Protein AF-A0A540VMG7-F1 (afdb_monomer)

Radius of gyration: 19.16 Å; Cα contacts (8 Å, |Δi|>4): 145; chains: 1; bounding box: 41×32×65 Å

Structure (mmCIF, N/CA/C/O backbone):
data_AF-A0A540VMG7-F1
#
_entry.id   AF-A0A540VMG7-F1
#
loop_
_atom_site.group_PDB
_atom_site.id
_atom_site.type_symbol
_atom_site.label_atom_id
_atom_site.label_alt_id
_atom_site.label_comp_id
_atom_site.label_asym_id
_atom_site.label_entity_id
_atom_site.label_seq_id
_atom_site.pdbx_PDB_ins_code
_atom_site.Cartn_x
_atom_site.Cartn_y
_atom_site.Cartn_z
_atom_site.occupancy
_atom_site.B_iso_or_equiv
_atom_site.auth_seq_id
_atom_site.auth_comp_id
_atom_site.auth_asym_id
_atom_site.auth_atom_id
_atom_site.pdbx_PDB_model_num
ATOM 1 N N . MET A 1 1 ? 16.738 15.706 5.165 1.00 32.72 1 MET A N 1
ATOM 2 C CA . MET A 1 1 ? 15.400 15.831 5.777 1.00 32.72 1 MET A CA 1
ATOM 3 C C . MET A 1 1 ? 14.479 16.217 4.640 1.00 32.72 1 MET A C 1
ATOM 5 O O . MET A 1 1 ? 14.484 17.384 4.271 1.00 32.72 1 MET A O 1
ATOM 9 N N . ASN A 1 2 ? 13.838 15.232 4.006 1.00 39.81 2 ASN A N 1
ATOM 10 C CA . ASN A 1 2 ? 12.846 15.502 2.963 1.00 39.81 2 ASN A CA 1
ATOM 11 C C . ASN A 1 2 ? 11.627 16.136 3.637 1.00 39.81 2 ASN A C 1
ATOM 13 O O . ASN A 1 2 ? 11.231 15.715 4.723 1.00 39.81 2 ASN A O 1
ATOM 17 N N . ALA A 1 3 ? 11.147 17.230 3.055 1.00 43.41 3 ALA A N 1
ATOM 18 C CA . ALA A 1 3 ? 10.195 18.141 3.678 1.00 43.41 3 ALA A CA 1
ATOM 19 C C . ALA A 1 3 ? 8.733 17.677 3.565 1.00 43.41 3 ALA A C 1
ATOM 21 O O . ALA A 1 3 ? 7.878 18.291 4.194 1.00 43.41 3 ALA A O 1
ATOM 22 N N . ASP A 1 4 ? 8.463 16.589 2.839 1.00 56.38 4 ASP A N 1
ATOM 23 C CA . ASP A 1 4 ? 7.110 16.247 2.396 1.00 56.38 4 ASP A CA 1
ATOM 24 C C . ASP A 1 4 ? 6.669 14.823 2.791 1.00 56.38 4 ASP A C 1
ATOM 26 O O . ASP A 1 4 ? 5.865 14.223 2.091 1.00 56.38 4 ASP A O 1
ATOM 30 N N . SER A 1 5 ? 7.140 14.259 3.917 1.00 71.75 5 SER A N 1
ATOM 31 C CA . SER A 1 5 ? 6.539 13.002 4.402 1.00 71.75 5 SER A CA 1
ATOM 32 C C . SER A 1 5 ? 5.091 13.265 4.820 1.00 71.75 5 SER A C 1
ATOM 34 O O . SER A 1 5 ? 4.852 14.057 5.742 1.00 71.75 5 SER A O 1
ATOM 36 N N . TYR A 1 6 ? 4.129 12.610 4.176 1.00 81.56 6 TYR A N 1
ATOM 37 C CA . TYR A 1 6 ? 2.720 12.806 4.498 1.00 81.56 6 TYR A CA 1
ATOM 38 C C . TYR A 1 6 ? 2.405 12.167 5.849 1.00 81.56 6 TYR A C 1
ATOM 40 O O . TYR A 1 6 ? 2.448 10.944 5.999 1.00 81.56 6 TYR A O 1
ATOM 48 N N . SER A 1 7 ? 2.064 12.990 6.845 1.00 88.06 7 SER A N 1
ATOM 49 C CA . SER A 1 7 ? 1.716 12.464 8.163 1.00 88.06 7 SER A CA 1
ATOM 50 C C . SER A 1 7 ? 0.426 11.644 8.080 1.00 88.06 7 SER A C 1
ATOM 52 O O . SER A 1 7 ? -0.561 12.078 7.476 1.00 88.06 7 SER A O 1
ATOM 54 N N . MET A 1 8 ? 0.393 10.474 8.725 1.00 89.00 8 MET A N 1
ATOM 55 C CA . MET A 1 8 ? -0.822 9.655 8.810 1.00 89.00 8 MET A CA 1
ATOM 56 C C . MET A 1 8 ? -2.022 10.466 9.309 1.00 89.00 8 MET A C 1
ATOM 58 O O . MET A 1 8 ? -3.132 10.314 8.804 1.00 89.00 8 MET A O 1
ATOM 62 N N . SER A 1 9 ? -1.803 11.365 10.272 1.00 89.44 9 SER A N 1
ATOM 63 C CA . SER A 1 9 ? -2.852 12.230 10.815 1.00 89.44 9 SER A CA 1
ATOM 64 C C . SER A 1 9 ? -3.530 13.080 9.738 1.00 89.44 9 SER A C 1
ATOM 66 O O . SER A 1 9 ? -4.764 13.090 9.639 1.00 89.44 9 SER A O 1
ATOM 68 N N . ASP A 1 10 ? -2.735 13.737 8.890 1.00 91.56 10 ASP A N 1
ATOM 6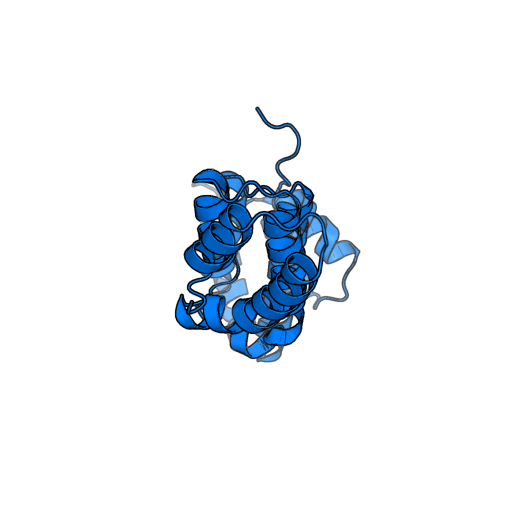9 C CA . ASP A 1 10 ? -3.242 14.603 7.826 1.00 91.56 10 ASP A CA 1
ATOM 70 C C . ASP A 1 10 ? -3.991 13.792 6.768 1.00 91.56 10 ASP A C 1
ATOM 72 O O . ASP A 1 10 ? -5.102 14.155 6.371 1.00 91.56 10 ASP A O 1
ATOM 76 N N . VAL A 1 11 ? -3.424 12.655 6.357 1.00 93.00 11 VAL A N 1
ATOM 77 C CA . VAL A 1 11 ? -4.016 11.807 5.317 1.00 93.00 11 VAL A CA 1
ATOM 78 C C . VAL A 1 11 ? -5.340 11.202 5.777 1.00 93.00 11 VAL A C 1
ATOM 80 O O . VAL A 1 11 ? -6.326 11.250 5.037 1.00 93.00 11 VAL A O 1
ATOM 83 N N . LEU A 1 12 ? -5.408 10.679 7.005 1.00 93.62 12 LEU A N 1
ATOM 84 C CA . LEU A 1 12 ? -6.641 10.116 7.561 1.00 93.62 12 LEU A CA 1
ATOM 85 C C . LEU A 1 12 ? -7.722 11.189 7.736 1.00 93.62 12 LEU A C 1
ATOM 87 O O . LEU A 1 12 ? -8.882 10.957 7.387 1.00 93.62 12 LEU A O 1
ATOM 91 N N . SER A 1 13 ? -7.346 12.375 8.220 1.00 92.62 13 SER A N 1
ATOM 92 C CA . SER A 1 13 ? -8.270 13.505 8.368 1.00 92.62 13 SER A CA 1
ATOM 93 C C . SER A 1 13 ? -8.825 13.951 7.015 1.00 92.62 13 SER A C 1
ATOM 95 O O . SER A 1 13 ? -10.033 14.154 6.866 1.00 92.62 13 SER A O 1
ATOM 97 N N . GLN A 1 14 ? -7.963 14.043 6.000 1.00 94.00 14 GLN A N 1
ATOM 98 C CA . GLN A 1 14 ? -8.372 14.375 4.640 1.00 94.00 14 GLN A CA 1
ATOM 99 C C . GLN A 1 14 ? -9.285 13.298 4.044 1.00 94.00 14 GLN A C 1
ATOM 101 O O . GLN A 1 14 ? -10.283 13.639 3.405 1.00 94.00 14 GLN A O 1
ATOM 106 N N . TYR A 1 15 ? -8.990 12.015 4.268 1.00 95.62 15 TYR A N 1
ATOM 107 C CA . TYR A 1 15 ? -9.819 10.912 3.786 1.00 95.62 15 TYR A CA 1
ATOM 108 C C . TYR A 1 15 ? -11.242 11.000 4.348 1.00 95.62 15 TYR A C 1
ATOM 110 O O . TYR A 1 15 ? -12.202 11.007 3.576 1.00 95.62 15 TYR A O 1
ATOM 118 N N . VAL A 1 16 ? -11.385 11.179 5.668 1.00 94.75 16 VAL A N 1
ATOM 119 C CA . VAL A 1 16 ? -12.692 11.352 6.331 1.00 94.75 16 VAL A CA 1
ATOM 120 C C . VAL A 1 16 ? -13.444 12.573 5.793 1.00 94.75 16 VAL A C 1
ATOM 122 O O . VAL A 1 16 ? -14.658 12.517 5.620 1.00 94.75 16 VAL A O 1
ATOM 125 N N . ALA A 1 17 ? -12.742 13.670 5.498 1.00 93.44 17 ALA A N 1
ATOM 126 C CA . ALA A 1 17 ? -13.362 14.889 4.981 1.00 93.44 17 ALA A CA 1
ATOM 127 C C . ALA A 1 17 ? -13.844 14.776 3.523 1.00 93.44 17 ALA A C 1
ATOM 129 O O . ALA A 1 17 ? -14.738 15.516 3.113 1.00 93.44 17 ALA A O 1
ATOM 130 N N . THR A 1 18 ? -13.241 13.891 2.725 1.00 94.31 18 THR A N 1
ATOM 131 C CA . THR A 1 18 ? -13.448 13.832 1.267 1.00 94.31 18 THR A CA 1
ATOM 132 C C . THR A 1 18 ? -14.221 12.604 0.794 1.00 94.31 18 THR A C 1
ATOM 134 O O . THR A 1 18 ? -14.746 12.620 -0.319 1.00 94.31 18 THR A O 1
ATOM 137 N N . HIS A 1 19 ? -14.331 11.561 1.619 1.00 93.56 19 HIS A N 1
ATOM 138 C CA . HIS A 1 19 ? -14.964 10.297 1.250 1.00 93.56 19 HIS A CA 1
ATOM 139 C C . HIS A 1 19 ? -16.189 10.005 2.114 1.00 93.56 19 HIS A C 1
ATOM 141 O O . HIS A 1 19 ? -16.229 10.282 3.312 1.00 93.56 19 HIS A O 1
ATOM 147 N N . GLN A 1 20 ? -17.201 9.386 1.506 1.00 89.69 20 GLN A N 1
ATOM 148 C CA . GLN A 1 20 ? -18.359 8.898 2.241 1.00 89.69 20 GLN A CA 1
ATOM 149 C C . GLN A 1 20 ? -17.993 7.592 2.957 1.00 89.69 20 GLN A C 1
ATOM 151 O O . GLN A 1 20 ? -18.004 6.518 2.359 1.00 89.69 20 GLN A O 1
ATOM 156 N N . VAL A 1 21 ? -17.673 7.689 4.244 1.00 90.31 21 VAL A N 1
ATOM 157 C CA . VAL A 1 21 ? -17.379 6.545 5.118 1.00 90.31 21 VAL A CA 1
ATOM 158 C C . VAL A 1 21 ? -18.495 6.339 6.138 1.00 90.31 21 VAL A C 1
ATOM 160 O O . VAL A 1 21 ? -19.272 7.252 6.427 1.00 90.31 21 VAL A O 1
ATOM 163 N N . SER A 1 22 ? -18.591 5.131 6.696 1.00 90.19 22 SER A N 1
ATOM 164 C CA . SER A 1 22 ? -19.479 4.898 7.840 1.00 90.19 22 SER A CA 1
ATOM 165 C C . SER A 1 22 ? -19.076 5.771 9.033 1.00 90.19 22 SER A C 1
ATOM 167 O O . SER A 1 22 ? -17.890 6.014 9.254 1.00 90.19 22 SER A O 1
ATOM 169 N N . GLU A 1 23 ? -20.059 6.211 9.822 1.00 89.81 23 GLU A N 1
ATOM 170 C CA . GLU A 1 23 ? -19.828 7.030 11.023 1.00 89.81 23 GLU A CA 1
ATOM 171 C C . GLU A 1 23 ? -18.833 6.360 11.983 1.00 89.81 23 GLU A C 1
ATOM 173 O O . GLU A 1 23 ? -17.926 7.001 12.507 1.00 89.81 23 GLU A O 1
ATOM 178 N N . GLU A 1 24 ? -18.943 5.041 12.144 1.00 89.56 24 GLU A N 1
ATOM 179 C CA . GLU A 1 24 ? -18.050 4.275 13.011 1.00 89.56 24 GLU A CA 1
ATOM 180 C C . GLU A 1 24 ? -16.603 4.262 12.498 1.00 89.56 24 GLU A C 1
ATOM 182 O O . GLU A 1 24 ? -15.670 4.467 13.278 1.00 89.56 24 GLU A O 1
ATOM 187 N N . LEU A 1 25 ? -16.399 4.083 11.186 1.00 89.31 25 LEU A N 1
ATOM 188 C CA . LEU A 1 25 ? -15.061 4.168 10.604 1.00 89.31 25 LEU A CA 1
ATOM 189 C C . LEU A 1 25 ? -14.506 5.589 10.720 1.00 89.31 25 LEU A C 1
ATOM 191 O O . LEU A 1 25 ? -13.361 5.741 11.130 1.00 89.31 25 LEU A O 1
ATOM 195 N N . ALA A 1 26 ? -15.306 6.624 10.442 1.00 92.06 26 ALA A N 1
ATOM 196 C CA . ALA A 1 26 ? -14.885 8.015 10.616 1.00 92.06 26 ALA A CA 1
ATOM 197 C C . ALA A 1 26 ? -14.385 8.279 12.043 1.00 92.06 26 ALA A C 1
ATOM 199 O O . ALA A 1 26 ? -13.297 8.821 12.223 1.00 92.06 26 ALA A O 1
ATOM 200 N N . ASN A 1 27 ? -15.128 7.824 13.056 1.00 91.06 27 ASN A N 1
ATOM 201 C CA . ASN A 1 27 ? -14.747 7.974 14.460 1.00 91.06 27 ASN A CA 1
ATOM 202 C C . ASN A 1 27 ? -13.432 7.251 14.788 1.00 91.06 27 ASN A C 1
ATOM 204 O O . ASN A 1 27 ? -12.592 7.791 15.506 1.00 91.06 27 ASN A O 1
ATOM 208 N N . ILE A 1 28 ? -13.227 6.041 14.252 1.00 90.38 28 ILE A N 1
ATOM 209 C CA . ILE A 1 28 ? -11.958 5.311 14.384 1.00 90.38 28 ILE A CA 1
ATOM 210 C C . ILE A 1 28 ? -10.812 6.099 13.742 1.00 90.38 28 ILE A C 1
ATOM 212 O O . ILE A 1 28 ? -9.783 6.279 14.385 1.00 90.38 28 ILE A O 1
ATOM 216 N N . LEU A 1 29 ? -10.982 6.586 12.512 1.00 91.12 29 LEU A N 1
ATOM 217 C CA . LEU A 1 29 ? -9.927 7.289 11.780 1.00 91.12 29 LEU A CA 1
ATOM 218 C C . LEU A 1 29 ? -9.566 8.635 12.420 1.00 91.12 29 LEU A C 1
ATOM 220 O O . LEU A 1 29 ? -8.387 8.953 12.509 1.00 91.12 29 LEU A O 1
ATOM 224 N N . VAL A 1 30 ? -10.544 9.391 12.927 1.00 89.81 30 VAL A N 1
ATOM 225 C CA . VAL A 1 30 ? -10.294 10.643 13.664 1.00 89.81 30 VAL A CA 1
ATOM 226 C C . VAL A 1 30 ? -9.522 10.376 14.959 1.00 89.81 30 VAL A C 1
ATOM 228 O O . VAL A 1 30 ? -8.595 11.114 15.297 1.00 89.81 30 VAL A O 1
ATOM 231 N N . GLU A 1 31 ? -9.863 9.306 15.682 1.00 87.62 31 GLU A N 1
ATOM 232 C CA . GLU A 1 31 ? -9.147 8.923 16.903 1.00 87.62 31 GLU A CA 1
ATOM 233 C C . GLU A 1 31 ? -7.707 8.482 16.602 1.00 87.62 31 GLU A C 1
ATOM 235 O O . GLU A 1 31 ? -6.796 8.854 17.341 1.00 87.62 31 GLU A O 1
ATOM 240 N N . LEU A 1 32 ? -7.485 7.757 15.500 1.00 87.44 32 LEU A N 1
ATOM 241 C CA . LEU A 1 32 ? -6.145 7.394 15.026 1.00 87.44 32 LEU A CA 1
ATOM 242 C C . LEU A 1 32 ? -5.345 8.622 14.586 1.00 87.44 32 LEU A C 1
ATOM 244 O O . LEU A 1 32 ? -4.187 8.756 14.964 1.00 87.44 32 LEU A O 1
ATOM 248 N N . ALA A 1 33 ? -5.962 9.550 13.854 1.00 87.12 33 ALA A N 1
ATOM 249 C CA . ALA A 1 33 ? -5.308 10.783 13.429 1.00 87.12 33 ALA A CA 1
ATOM 250 C C . ALA A 1 33 ? -4.891 11.656 14.622 1.00 87.12 33 ALA A C 1
ATOM 252 O O . ALA A 1 33 ? -3.841 12.290 14.591 1.00 87.12 33 ALA A O 1
ATOM 253 N N . THR A 1 34 ? -5.689 11.671 15.691 1.00 84.44 34 THR A N 1
ATOM 254 C CA . THR A 1 34 ? -5.412 12.499 16.873 1.00 84.44 34 THR A CA 1
ATOM 255 C C . THR A 1 34 ? -4.330 11.894 17.770 1.00 84.44 34 THR A C 1
ATOM 257 O O . THR A 1 34 ? -3.548 12.638 18.354 1.00 84.44 34 THR A O 1
ATOM 260 N N . ASN A 1 35 ? -4.288 10.562 17.901 1.00 79.38 35 ASN A N 1
ATOM 261 C CA . ASN A 1 35 ? -3.453 9.884 18.903 1.00 79.38 35 ASN A CA 1
ATOM 262 C C . ASN A 1 35 ? -2.289 9.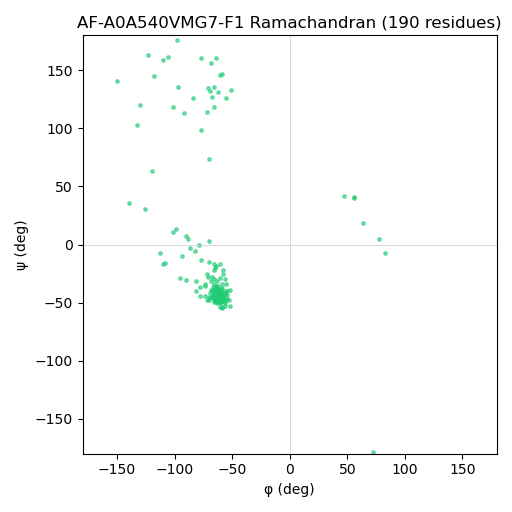056 18.316 1.00 79.38 35 ASN A C 1
ATOM 264 O O . ASN A 1 35 ? -1.465 8.556 19.079 1.00 79.38 35 ASN A O 1
ATOM 268 N N . GLY A 1 36 ? -2.214 8.896 16.989 1.00 72.88 36 GLY A N 1
ATOM 269 C CA . GLY A 1 36 ? -1.195 8.099 16.299 1.00 72.88 36 GLY A CA 1
ATOM 270 C C . GLY A 1 36 ? -1.349 6.578 16.458 1.00 72.88 36 GLY A C 1
ATOM 271 O O . GLY A 1 36 ? -2.277 6.075 17.102 1.00 72.88 36 GLY A O 1
ATOM 272 N N . ILE A 1 37 ? -0.411 5.833 15.861 1.00 71.12 37 ILE A N 1
ATOM 273 C CA . ILE A 1 37 ? -0.238 4.386 16.047 1.00 71.12 37 ILE A CA 1
ATOM 274 C C . ILE A 1 37 ? 1.243 4.125 16.356 1.00 71.12 37 ILE A C 1
ATOM 276 O O . ILE A 1 37 ? 2.078 4.461 15.529 1.00 71.12 37 ILE A O 1
ATOM 280 N N . PRO A 1 38 ? 1.604 3.536 17.510 1.00 59.25 38 PRO A N 1
ATOM 281 C CA . PRO A 1 38 ? 0.877 3.491 18.781 1.00 59.25 38 PRO A CA 1
ATOM 282 C C . PRO A 1 38 ? 0.991 4.829 19.553 1.00 59.25 38 PRO A C 1
ATOM 284 O O . PRO A 1 38 ? 1.942 5.574 19.339 1.00 59.25 38 PRO A O 1
ATOM 287 N N . PRO A 1 39 ? 0.097 5.126 20.516 1.00 56.59 39 PRO A N 1
ATOM 288 C CA . PRO A 1 39 ? 0.277 6.286 21.389 1.00 56.59 39 PRO A CA 1
ATOM 289 C C . PRO A 1 39 ? 1.556 6.142 22.228 1.00 56.59 39 PRO A C 1
ATOM 291 O O . PRO A 1 39 ? 1.772 5.109 22.870 1.00 56.59 39 PRO A O 1
ATOM 294 N N . GLU A 1 40 ? 2.390 7.184 22.250 1.00 56.72 40 GLU A N 1
ATOM 295 C CA . GLU A 1 40 ? 3.691 7.192 22.941 1.00 56.72 40 GLU A CA 1
ATOM 296 C C . GLU A 1 40 ? 3.568 7.050 24.473 1.00 56.72 40 GLU A C 1
ATOM 298 O O . GLU A 1 40 ? 4.532 6.687 25.152 1.00 56.72 40 GLU A O 1
ATOM 303 N N . ASN A 1 41 ? 2.384 7.307 25.043 1.00 64.38 41 ASN A N 1
ATOM 304 C CA . ASN A 1 41 ? 2.171 7.376 26.486 1.00 64.38 41 ASN A CA 1
ATOM 305 C C . ASN A 1 41 ? 1.519 6.098 27.069 1.00 64.38 41 ASN A C 1
ATOM 307 O O . ASN A 1 41 ? 0.349 5.810 26.804 1.00 64.38 41 ASN A O 1
ATOM 311 N N . PRO A 1 42 ? 2.194 5.368 27.980 1.00 60.50 42 PRO A N 1
ATOM 312 C CA . PRO A 1 42 ? 1.623 4.220 28.693 1.00 60.50 42 PRO A CA 1
ATOM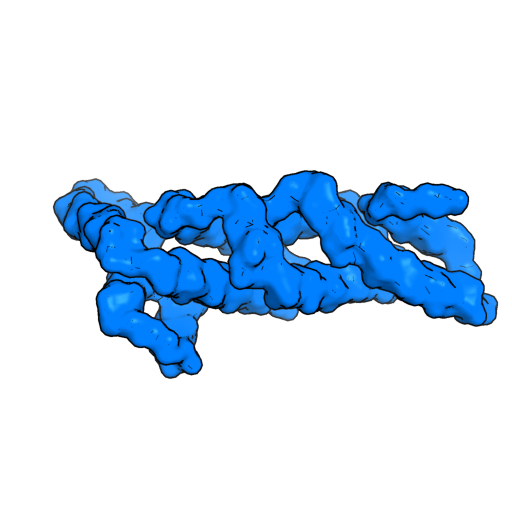 313 C C . PRO A 1 42 ? 0.351 4.523 29.503 1.00 60.50 42 PRO A C 1
ATOM 315 O O . PRO A 1 42 ? -0.418 3.610 29.797 1.00 60.50 42 PRO A O 1
ATOM 318 N N . GLN A 1 43 ? 0.100 5.780 29.877 1.00 61.94 43 GLN A N 1
ATOM 319 C CA . GLN A 1 43 ? -1.129 6.188 30.573 1.00 61.94 43 GLN A CA 1
ATOM 320 C C . GLN A 1 43 ? -2.367 6.137 29.657 1.00 61.94 43 GLN A C 1
ATOM 322 O O . GLN A 1 43 ? -3.494 6.077 30.148 1.00 61.94 43 GLN A O 1
ATOM 327 N N . GLU A 1 44 ? -2.174 6.049 28.339 1.00 70.94 44 GLU A N 1
ATOM 328 C CA . GLU A 1 44 ? -3.239 5.920 27.339 1.00 70.94 44 GLU A CA 1
ATOM 329 C C . GLU A 1 44 ? -3.594 4.458 27.025 1.00 70.94 44 GLU A C 1
ATOM 331 O O . GLU A 1 44 ? -4.431 4.181 26.164 1.00 70.94 44 GLU A O 1
ATOM 336 N N . LEU A 1 45 ? -3.034 3.489 27.764 1.00 67.06 45 LEU A N 1
ATOM 337 C CA . LEU A 1 45 ? -3.285 2.056 27.565 1.00 67.06 45 LEU A CA 1
ATOM 338 C C . LEU A 1 45 ? -4.782 1.696 27.620 1.00 67.06 45 LEU A C 1
ATOM 340 O O . LEU A 1 45 ? -5.238 0.806 26.905 1.00 67.06 45 LEU A O 1
ATOM 344 N N . ILE A 1 46 ? -5.562 2.391 28.455 1.00 72.06 46 ILE A N 1
ATOM 345 C CA . ILE A 1 46 ? -7.016 2.188 28.547 1.00 72.06 46 ILE A CA 1
ATOM 346 C C . ILE A 1 46 ? -7.708 2.662 27.266 1.00 72.06 46 ILE A C 1
ATOM 348 O O . ILE A 1 46 ? -8.564 1.946 26.743 1.00 72.06 46 ILE A O 1
ATOM 352 N N . SER A 1 47 ? -7.338 3.836 26.752 1.00 73.75 47 SER A N 1
ATOM 353 C CA . SER A 1 47 ? -7.839 4.357 25.474 1.00 73.75 47 SER A CA 1
ATOM 354 C C . SER A 1 47 ? -7.462 3.415 24.330 1.00 73.75 47 SER A C 1
ATOM 356 O O . SER A 1 47 ? -8.330 3.014 23.560 1.00 73.75 47 SER A O 1
ATOM 358 N N . ARG A 1 48 ? -6.222 2.906 24.321 1.00 74.19 48 ARG A N 1
ATOM 359 C CA . ARG A 1 48 ? -5.752 1.873 23.385 1.00 74.19 48 ARG A CA 1
ATOM 360 C C . ARG A 1 48 ? -6.611 0.610 23.424 1.00 74.19 48 ARG A C 1
ATOM 362 O O . ARG A 1 48 ? -7.037 0.128 22.380 1.00 74.19 48 ARG A O 1
ATOM 369 N N . ILE A 1 49 ? -6.869 0.048 24.607 1.00 78.25 49 ILE A N 1
ATOM 370 C CA . ILE A 1 49 ? -7.685 -1.171 24.735 1.00 78.25 49 ILE A CA 1
ATOM 371 C C . ILE A 1 49 ? -9.109 -0.914 24.235 1.00 78.25 49 ILE A C 1
ATOM 373 O O . ILE A 1 49 ? -9.680 -1.769 23.559 1.00 78.25 49 ILE A O 1
ATOM 377 N N . LYS A 1 50 ? -9.681 0.259 24.530 1.00 82.69 50 LYS A N 1
ATOM 378 C CA . LYS A 1 50 ? -11.008 0.646 24.035 1.00 82.69 50 LYS A CA 1
ATOM 379 C C . LYS A 1 50 ? -11.033 0.744 22.511 1.00 82.69 50 LYS A C 1
ATOM 381 O O . LYS A 1 50 ? -11.899 0.118 21.905 1.00 82.69 50 LYS A O 1
ATOM 386 N N . LEU A 1 51 ? -10.072 1.441 21.905 1.00 82.94 51 LEU A N 1
ATOM 387 C CA . LEU A 1 51 ? -9.963 1.588 20.454 1.00 82.94 51 LEU A CA 1
ATOM 388 C C . LEU A 1 51 ? -9.777 0.234 19.762 1.00 82.94 51 LEU A C 1
ATOM 390 O O . LEU A 1 51 ? -10.526 -0.100 18.848 1.00 82.94 51 LEU A O 1
ATOM 394 N N . LEU A 1 52 ? -8.850 -0.597 20.245 1.00 82.38 52 LEU A N 1
ATOM 395 C CA . LEU A 1 52 ? -8.610 -1.933 19.690 1.00 82.38 52 LEU A CA 1
ATOM 396 C C . LEU A 1 52 ? -9.835 -2.843 19.816 1.00 82.38 52 LEU A C 1
ATOM 398 O O . LEU A 1 52 ? -10.145 -3.588 18.886 1.00 82.38 52 LEU A O 1
ATOM 402 N N . ASN A 1 53 ? -10.555 -2.778 20.939 1.00 84.38 53 ASN A N 1
ATOM 403 C CA . ASN A 1 53 ? -11.805 -3.516 21.104 1.00 84.38 53 ASN A CA 1
ATOM 404 C C . ASN A 1 53 ? -12.884 -3.011 20.146 1.00 84.38 53 ASN A C 1
ATOM 406 O O . ASN A 1 53 ? -13.597 -3.828 19.570 1.00 84.38 53 ASN A O 1
ATOM 410 N N . ARG A 1 54 ? -12.983 -1.695 19.935 1.00 85.12 54 ARG A N 1
ATOM 411 C CA . ARG A 1 54 ? -13.941 -1.100 18.999 1.00 85.12 54 ARG A CA 1
ATOM 412 C C . ARG A 1 54 ? -13.642 -1.511 17.559 1.00 85.12 54 ARG A C 1
ATOM 414 O O . ARG A 1 54 ? -14.528 -2.029 16.893 1.00 85.12 54 ARG A O 1
ATOM 421 N N . ILE A 1 55 ? -12.382 -1.422 17.128 1.00 84.88 55 ILE A N 1
ATOM 422 C CA . ILE A 1 55 ? -11.926 -1.901 15.811 1.00 84.88 55 ILE A CA 1
ATOM 423 C C . ILE A 1 55 ? -12.202 -3.398 15.655 1.00 84.88 55 ILE A C 1
ATOM 425 O O . ILE A 1 55 ? -12.676 -3.841 14.610 1.00 84.88 55 ILE A O 1
ATOM 429 N N . LYS A 1 56 ? -11.931 -4.200 16.692 1.00 85.81 56 LYS A N 1
ATOM 430 C CA . LYS A 1 56 ? -12.220 -5.637 16.672 1.00 85.81 56 LYS A CA 1
ATOM 431 C C . LYS A 1 56 ? -13.715 -5.906 16.487 1.00 85.81 56 LYS A C 1
ATOM 433 O O . LYS A 1 56 ? -14.057 -6.704 15.622 1.00 85.81 56 LYS A O 1
ATOM 438 N N . LEU A 1 57 ? -14.572 -5.253 17.272 1.00 83.88 57 LEU A N 1
ATOM 439 C CA . LEU A 1 57 ? -16.025 -5.411 17.193 1.00 83.88 57 LEU A CA 1
ATOM 440 C C . LEU A 1 57 ? -16.559 -4.950 15.837 1.00 83.88 57 LEU A C 1
ATOM 442 O O . LEU A 1 57 ? -17.309 -5.681 15.204 1.00 83.88 57 LEU A O 1
ATOM 446 N N . TRP A 1 58 ? -16.117 -3.787 15.356 1.00 84.06 58 TRP A N 1
ATOM 447 C CA . TRP A 1 58 ? -16.483 -3.262 14.042 1.00 84.06 58 TRP A CA 1
ATOM 448 C C . TRP A 1 58 ? -16.127 -4.246 12.925 1.00 84.06 58 TRP A C 1
ATOM 450 O O . TRP A 1 58 ? -16.931 -4.530 12.047 1.00 84.06 58 TRP A O 1
ATOM 460 N N . ARG A 1 59 ? -14.954 -4.876 12.989 1.00 80.56 59 ARG A N 1
ATOM 461 C CA . ARG A 1 59 ? -14.557 -5.896 12.009 1.00 80.56 59 ARG A CA 1
ATOM 462 C C . ARG A 1 59 ? -15.428 -7.158 12.020 1.00 80.56 59 ARG A C 1
ATOM 464 O O . ARG A 1 59 ? -15.393 -7.904 11.048 1.00 80.56 59 ARG A O 1
ATOM 471 N N . GLU A 1 60 ? -16.151 -7.438 13.101 1.00 80.75 60 GLU A N 1
ATOM 472 C CA . GLU A 1 60 ? -16.989 -8.636 13.247 1.00 80.75 60 GLU A CA 1
ATOM 473 C C . GLU A 1 60 ? -18.454 -8.395 12.832 1.00 80.75 60 GLU A C 1
ATOM 475 O O . GLU A 1 60 ? -19.207 -9.359 12.706 1.00 80.75 60 GLU A O 1
ATOM 480 N N . THR A 1 61 ? -18.868 -7.142 12.593 1.00 78.50 61 THR A N 1
ATOM 481 C CA . THR A 1 61 ? -20.282 -6.786 12.373 1.00 78.50 61 THR A CA 1
ATOM 482 C C . THR A 1 61 ? -20.725 -6.709 10.911 1.00 78.50 61 THR A C 1
ATOM 484 O O . THR A 1 61 ? -21.895 -6.978 10.648 1.00 78.50 61 THR A O 1
ATOM 487 N N . ASP A 1 62 ? -19.846 -6.380 9.957 1.00 75.00 62 ASP A N 1
ATOM 488 C CA . ASP A 1 62 ? -20.208 -6.275 8.531 1.00 75.00 62 ASP A CA 1
ATOM 489 C C . ASP A 1 62 ? -19.020 -6.620 7.614 1.00 75.00 62 ASP A C 1
ATOM 491 O O . ASP A 1 62 ? -17.877 -6.233 7.857 1.00 75.00 62 ASP A O 1
ATOM 495 N N . TYR A 1 63 ? -19.298 -7.324 6.518 1.00 68.12 63 TYR A N 1
ATOM 496 C CA . TYR A 1 63 ? -18.328 -7.639 5.470 1.00 68.12 63 TYR A CA 1
ATOM 497 C C . TYR A 1 63 ? -17.933 -6.400 4.642 1.00 68.12 63 TYR A C 1
ATOM 499 O O . TYR A 1 63 ? -16.806 -6.311 4.153 1.00 68.12 63 TYR A O 1
ATOM 507 N N . ASN A 1 64 ? -18.816 -5.400 4.528 1.00 78.31 64 ASN A N 1
ATOM 508 C CA . ASN A 1 64 ? -18.541 -4.144 3.817 1.00 78.31 64 ASN A CA 1
ATOM 509 C C . ASN A 1 64 ? -17.447 -3.294 4.478 1.00 78.31 64 ASN A C 1
ATOM 511 O O . ASN A 1 64 ? -16.870 -2.415 3.837 1.00 78.31 64 ASN A O 1
ATOM 515 N N . HIS A 1 65 ? -17.123 -3.562 5.740 1.00 85.56 65 HIS A N 1
ATOM 516 C CA . HIS A 1 65 ? -16.071 -2.864 6.469 1.00 85.56 65 HIS A CA 1
ATOM 517 C C . HIS A 1 65 ? -14.686 -3.093 5.865 1.00 85.56 65 HIS A C 1
ATOM 519 O O . HIS A 1 65 ? -13.904 -2.151 5.756 1.00 85.56 65 HIS A O 1
ATOM 525 N N . GLN A 1 66 ? -14.403 -4.306 5.379 1.00 87.19 66 GLN A N 1
ATOM 526 C CA . GLN A 1 66 ? -13.129 -4.585 4.714 1.00 87.19 66 GLN A CA 1
ATOM 527 C C . GLN A 1 66 ? -12.964 -3.735 3.447 1.00 87.19 66 GLN A C 1
ATOM 529 O O . GLN A 1 66 ? -11.882 -3.224 3.192 1.00 87.19 66 GLN A O 1
ATOM 534 N N . SER A 1 67 ? -14.053 -3.525 2.704 1.00 90.12 67 SER A N 1
ATOM 535 C CA . SER A 1 67 ? -14.090 -2.666 1.517 1.00 90.12 67 SER A CA 1
ATOM 536 C C . SER A 1 67 ? -13.621 -1.239 1.848 1.00 90.12 67 SER A C 1
ATOM 538 O O . SER A 1 67 ? -12.659 -0.755 1.262 1.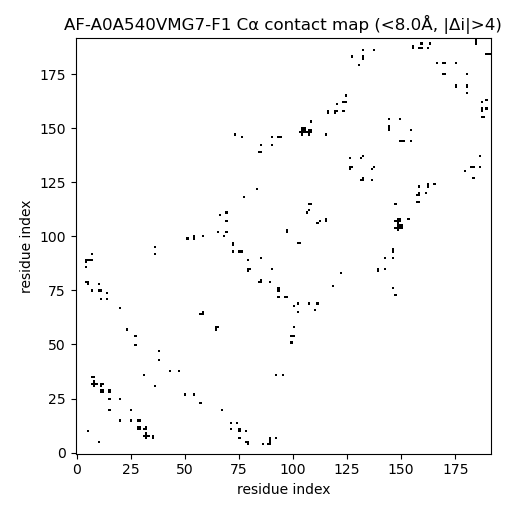00 90.12 67 SER A O 1
ATOM 540 N N . GLN A 1 68 ? -14.225 -0.613 2.866 1.00 91.88 68 GLN A N 1
ATOM 541 C CA . GLN A 1 68 ? -13.901 0.765 3.264 1.00 91.88 68 GLN A CA 1
ATOM 542 C C . GLN A 1 68 ? -12.470 0.913 3.807 1.00 91.88 68 GLN A C 1
ATOM 544 O O . GLN A 1 68 ? -11.841 1.948 3.598 1.00 91.88 68 GLN A O 1
ATOM 549 N N . VAL A 1 69 ? -11.947 -0.112 4.495 1.00 93.12 69 VAL A N 1
ATOM 550 C CA . VAL A 1 69 ? -10.544 -0.130 4.943 1.00 93.12 69 VAL A CA 1
ATOM 551 C C . VAL A 1 69 ? -9.600 -0.153 3.750 1.00 93.12 69 VAL A C 1
ATOM 553 O O . VAL A 1 69 ? -8.643 0.613 3.732 1.00 93.12 69 VAL A O 1
ATOM 556 N N . LEU A 1 70 ? -9.841 -1.024 2.767 1.00 94.94 70 LEU A N 1
ATOM 557 C CA . LEU A 1 70 ? -8.966 -1.113 1.598 1.00 94.94 70 LEU A CA 1
ATOM 558 C C . LEU A 1 70 ? -8.980 0.189 0.795 1.00 94.94 70 LEU A C 1
ATOM 560 O O . LEU A 1 70 ? -7.923 0.615 0.343 1.00 94.94 70 LEU A O 1
ATOM 564 N N . ASP A 1 71 ? -10.135 0.846 0.673 1.00 95.69 71 ASP A N 1
ATOM 565 C CA . ASP A 1 71 ? -10.233 2.163 0.028 1.00 95.69 71 ASP A CA 1
ATOM 566 C C . ASP A 1 71 ? -9.409 3.220 0.767 1.00 95.69 71 ASP A C 1
ATOM 568 O O . ASP A 1 71 ? -8.650 3.960 0.143 1.00 95.69 71 ASP A O 1
ATOM 572 N N . MET A 1 72 ? -9.494 3.239 2.100 1.00 95.94 72 MET A N 1
ATOM 573 C CA . MET A 1 72 ? -8.722 4.151 2.945 1.00 95.94 72 MET A CA 1
ATOM 574 C C . MET A 1 72 ? -7.218 3.915 2.807 1.00 95.94 72 MET A C 1
ATOM 576 O O . MET A 1 72 ? -6.458 4.858 2.588 1.00 95.94 72 MET A O 1
ATOM 580 N N . VAL A 1 73 ? -6.775 2.660 2.889 1.00 96.25 73 VAL A N 1
ATOM 581 C CA . VAL A 1 73 ? -5.346 2.348 2.789 1.00 96.25 73 VAL A CA 1
ATOM 582 C C . VAL A 1 73 ? -4.830 2.620 1.375 1.00 96.25 73 VAL A C 1
ATOM 584 O O . VAL A 1 73 ? -3.751 3.183 1.233 1.00 96.25 73 VAL A O 1
ATOM 587 N N . LEU A 1 74 ? -5.597 2.314 0.320 1.00 96.75 74 LEU A N 1
ATOM 588 C CA . LEU A 1 74 ? -5.219 2.683 -1.051 1.00 96.75 74 LEU A CA 1
ATOM 589 C C . LEU A 1 74 ? -5.130 4.192 -1.237 1.00 96.75 74 LEU A C 1
ATOM 591 O O . LEU A 1 74 ? -4.235 4.656 -1.941 1.00 96.75 74 LEU A O 1
ATOM 595 N N . TYR A 1 75 ? -6.038 4.956 -0.630 1.00 96.75 75 TYR A N 1
ATOM 596 C CA . TYR A 1 75 ? -5.958 6.411 -0.638 1.00 96.75 75 TYR A CA 1
ATOM 597 C C . TYR A 1 75 ? -4.660 6.895 0.019 1.00 96.75 75 TYR A C 1
ATOM 599 O O . TYR A 1 75 ? -3.987 7.770 -0.531 1.00 96.75 75 TYR A O 1
ATOM 607 N N . TYR A 1 76 ? -4.267 6.294 1.144 1.00 96.06 76 TYR A N 1
ATOM 608 C CA . TYR A 1 76 ? -3.013 6.641 1.803 1.00 96.06 76 TYR A CA 1
ATOM 609 C C . TYR A 1 76 ? -1.799 6.263 0.947 1.00 96.06 76 TYR A C 1
ATOM 611 O O . TYR A 1 76 ? -0.989 7.134 0.647 1.00 96.06 76 TYR A O 1
ATOM 619 N N . ILE A 1 77 ? -1.732 5.036 0.422 1.00 95.62 77 ILE A N 1
ATOM 620 C CA . ILE A 1 77 ? -0.657 4.616 -0.495 1.00 95.62 77 ILE A CA 1
ATOM 621 C C . ILE A 1 77 ? -0.532 5.601 -1.663 1.00 95.62 77 ILE A C 1
ATOM 623 O O . ILE A 1 77 ? 0.561 6.078 -1.945 1.00 95.62 77 ILE A O 1
ATOM 627 N N . ARG A 1 78 ? -1.654 5.963 -2.303 1.00 95.31 78 ARG A N 1
ATOM 628 C CA . ARG A 1 78 ? -1.688 6.945 -3.401 1.00 95.31 78 ARG A CA 1
ATOM 629 C C . ARG A 1 78 ? -1.191 8.322 -3.002 1.00 95.31 78 ARG A C 1
ATOM 631 O O . ARG A 1 78 ? -0.748 9.049 -3.879 1.00 95.31 78 ARG A O 1
ATOM 638 N N . THR A 1 79 ? -1.347 8.696 -1.738 1.00 94.62 79 THR A N 1
ATOM 639 C CA . THR A 1 79 ? -0.911 9.992 -1.223 1.00 94.62 79 THR A CA 1
ATOM 640 C C . THR A 1 79 ? 0.592 9.993 -0.982 1.00 94.62 79 THR A C 1
ATOM 642 O O . THR A 1 79 ? 1.243 10.927 -1.436 1.00 94.62 79 THR A O 1
ATOM 645 N N . CYS A 1 80 ? 1.135 8.932 -0.377 1.00 91.94 80 CYS A N 1
ATOM 646 C CA . CYS A 1 80 ? 2.576 8.786 -0.166 1.00 91.94 80 CYS A CA 1
ATOM 647 C C . CYS A 1 80 ? 3.333 8.767 -1.491 1.00 91.94 80 CYS A C 1
ATOM 649 O O . CYS A 1 80 ? 4.193 9.598 -1.701 1.00 91.94 80 CYS A O 1
ATOM 651 N N . ILE A 1 81 ? 2.925 7.937 -2.455 1.00 92.25 81 ILE A N 1
ATOM 652 C CA . ILE A 1 81 ? 3.667 7.799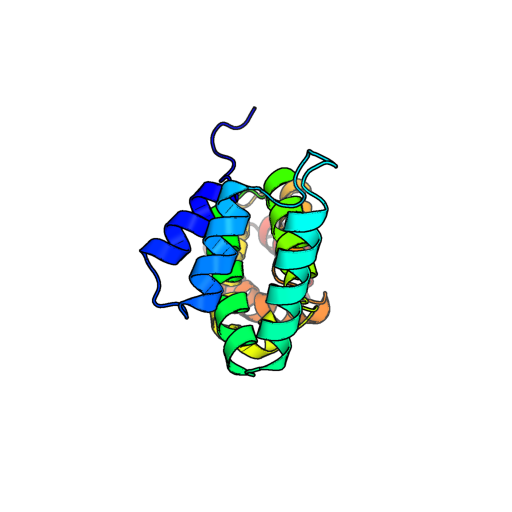 -3.723 1.00 92.25 81 ILE A CA 1
ATOM 653 C C . ILE A 1 81 ? 3.588 9.024 -4.655 1.00 92.25 81 ILE A C 1
ATOM 655 O O . ILE A 1 81 ? 4.091 8.955 -5.774 1.00 92.25 81 ILE A O 1
ATOM 659 N N . ARG A 1 82 ? 2.928 10.130 -4.273 1.00 90.62 82 ARG A N 1
ATOM 660 C CA . ARG A 1 82 ? 2.800 11.319 -5.145 1.00 90.62 82 ARG A CA 1
ATOM 661 C C . ARG A 1 82 ? 4.132 12.000 -5.410 1.00 90.62 82 ARG A C 1
ATOM 663 O O . ARG A 1 82 ? 4.262 12.653 -6.441 1.00 90.62 82 ARG A O 1
ATOM 670 N N . ASP A 1 83 ? 5.060 11.905 -4.469 1.00 87.94 83 ASP A N 1
ATOM 671 C CA . ASP A 1 83 ? 6.437 12.372 -4.621 1.00 87.94 83 ASP A CA 1
ATOM 672 C C . ASP A 1 83 ? 7.353 11.293 -5.217 1.00 87.94 83 ASP A C 1
ATOM 674 O O . ASP A 1 83 ? 8.547 11.527 -5.378 1.00 87.94 83 ASP A O 1
ATOM 678 N N . HIS A 1 84 ? 6.774 10.145 -5.592 1.00 87.94 84 HIS A N 1
ATOM 679 C CA . HIS A 1 84 ? 7.456 8.991 -6.157 1.00 87.94 84 HIS A CA 1
ATOM 680 C C . HIS A 1 84 ? 8.465 8.314 -5.224 1.00 87.94 84 HIS A C 1
ATOM 682 O O . HIS A 1 84 ? 9.277 7.502 -5.673 1.00 87.94 84 HIS A O 1
ATOM 688 N N . GLU A 1 85 ? 8.360 8.576 -3.924 1.00 87.38 85 GLU A N 1
ATOM 689 C CA . GLU A 1 85 ? 9.141 7.941 -2.876 1.00 87.38 85 GLU A CA 1
ATOM 690 C C . GLU A 1 85 ? 8.204 7.279 -1.848 1.00 87.38 85 GLU A C 1
ATOM 692 O O . GLU A 1 85 ? 6.990 7.477 -1.823 1.00 87.38 85 GLU A O 1
ATOM 697 N N . LEU A 1 86 ? 8.761 6.379 -1.040 1.00 90.69 86 LEU A N 1
ATOM 698 C CA . LEU A 1 86 ? 8.093 5.834 0.142 1.00 90.69 86 LEU A CA 1
ATOM 699 C C . LEU A 1 86 ? 9.091 5.910 1.287 1.00 90.69 86 LEU A C 1
ATOM 701 O O . LEU A 1 86 ? 10.031 5.112 1.364 1.00 90.69 86 LEU A O 1
ATOM 705 N N . SER A 1 87 ? 8.915 6.892 2.165 1.00 90.94 87 SER A N 1
ATOM 706 C CA . SER A 1 87 ? 9.786 7.045 3.325 1.00 90.94 87 SER A CA 1
ATOM 707 C C . SER A 1 87 ? 9.572 5.905 4.326 1.00 90.94 87 SER A C 1
ATOM 709 O O . SER A 1 87 ? 8.507 5.292 4.393 1.00 90.94 87 SER A O 1
ATOM 711 N N . GLN A 1 88 ? 10.576 5.631 5.164 1.00 89.56 88 GLN A N 1
ATOM 712 C CA . GLN A 1 88 ? 10.450 4.595 6.196 1.00 89.56 88 GLN A CA 1
ATOM 713 C C . GLN A 1 88 ? 9.284 4.872 7.163 1.00 89.56 88 GLN A C 1
ATOM 715 O O . GLN A 1 88 ? 8.625 3.934 7.594 1.00 89.56 88 GLN A O 1
ATOM 720 N N . VAL A 1 89 ? 9.000 6.146 7.460 1.00 90.25 89 VAL A N 1
ATOM 721 C CA . VAL A 1 89 ? 7.887 6.543 8.339 1.00 90.25 89 VAL A CA 1
ATOM 722 C C . VAL A 1 89 ? 6.543 6.176 7.711 1.00 90.25 89 VAL A C 1
ATOM 724 O O . VAL A 1 89 ? 5.738 5.511 8.349 1.00 90.25 89 VAL A O 1
ATOM 727 N N . GLU A 1 90 ? 6.326 6.515 6.439 1.00 92.50 90 GLU A N 1
ATOM 728 C CA . GLU A 1 90 ? 5.091 6.162 5.723 1.00 92.50 90 GLU A CA 1
ATOM 729 C C . GLU A 1 90 ? 4.930 4.648 5.581 1.00 92.50 90 GLU A C 1
ATOM 731 O O . GLU A 1 90 ? 3.831 4.109 5.707 1.00 92.50 90 GLU A O 1
ATOM 736 N N . MET A 1 91 ? 6.038 3.942 5.352 1.00 92.94 91 MET A N 1
ATOM 737 C CA . MET A 1 91 ? 6.059 2.484 5.306 1.00 92.94 91 MET A CA 1
ATOM 738 C C . MET A 1 91 ? 5.649 1.852 6.635 1.00 92.94 91 MET A C 1
ATOM 740 O O . MET A 1 91 ? 4.985 0.809 6.627 1.00 92.94 91 MET A O 1
ATOM 744 N N . ASP A 1 92 ? 6.071 2.429 7.756 1.00 91.06 92 ASP A N 1
ATOM 745 C CA . ASP A 1 92 ? 5.730 1.951 9.092 1.00 91.06 92 ASP A CA 1
ATOM 746 C C . ASP A 1 92 ? 4.265 2.279 9.422 1.00 91.06 92 ASP A C 1
ATOM 748 O O . ASP A 1 92 ? 3.526 1.373 9.809 1.00 91.06 92 ASP A O 1
ATOM 752 N N . ASP A 1 93 ? 3.800 3.497 9.123 1.00 91.56 93 ASP A N 1
ATOM 753 C CA . ASP A 1 93 ? 2.397 3.911 9.276 1.00 91.56 93 ASP A CA 1
ATOM 754 C C . ASP A 1 93 ? 1.443 3.013 8.464 1.00 91.56 93 ASP A C 1
ATOM 756 O O . ASP A 1 93 ? 0.428 2.518 8.970 1.00 91.56 93 ASP A O 1
ATOM 760 N N . LEU A 1 94 ? 1.780 2.732 7.199 1.00 93.81 94 LEU A N 1
ATOM 761 C CA . LEU A 1 94 ? 1.007 1.830 6.345 1.00 93.81 94 LEU A CA 1
ATOM 762 C C . LEU A 1 94 ? 0.997 0.401 6.900 1.00 93.81 94 LEU A C 1
ATOM 764 O O . LEU A 1 94 ? -0.059 -0.232 6.936 1.00 93.81 94 LEU A O 1
ATOM 768 N N . GLN A 1 95 ? 2.139 -0.120 7.358 1.00 92.06 95 GLN A N 1
ATOM 769 C CA . GLN A 1 95 ? 2.207 -1.454 7.968 1.00 92.06 95 GLN A CA 1
ATOM 770 C C . GLN A 1 95 ? 1.355 -1.550 9.234 1.00 92.06 95 GLN A C 1
ATOM 772 O O . GLN A 1 95 ? 0.640 -2.541 9.421 1.00 92.06 95 GLN A O 1
ATOM 777 N N . ASP A 1 96 ? 1.383 -0.517 10.066 1.00 90.25 96 ASP A N 1
ATOM 778 C CA . ASP A 1 96 ? 0.595 -0.436 11.285 1.00 90.25 96 ASP A CA 1
ATOM 779 C C . ASP A 1 96 ? -0.906 -0.404 10.986 1.00 90.25 96 ASP A C 1
ATOM 781 O O . ASP A 1 96 ? -1.673 -1.145 11.610 1.00 90.25 96 ASP A O 1
ATOM 785 N N . LEU A 1 97 ? -1.340 0.351 9.972 1.00 91.75 97 LEU A N 1
ATOM 786 C CA . LEU A 1 97 ? -2.732 0.346 9.512 1.00 91.75 97 LEU A CA 1
ATOM 787 C C . LEU A 1 97 ? -3.157 -1.025 8.973 1.00 91.75 97 LEU A C 1
ATOM 789 O O . LEU A 1 97 ? -4.217 -1.539 9.351 1.00 91.75 97 LEU A O 1
ATOM 793 N N . LEU A 1 98 ? -2.331 -1.650 8.129 1.00 92.06 98 LEU A N 1
ATOM 794 C CA . LEU A 1 98 ? -2.600 -2.988 7.594 1.00 92.06 98 LEU A CA 1
ATOM 795 C C . LEU A 1 98 ? -2.761 -4.007 8.731 1.00 92.06 98 LEU A C 1
ATOM 797 O O . LEU A 1 98 ? -3.719 -4.788 8.740 1.00 92.06 98 LEU A O 1
ATOM 801 N N . LEU A 1 99 ? -1.879 -3.964 9.733 1.00 89.94 99 LEU A N 1
ATOM 802 C CA . LEU A 1 99 ? -1.930 -4.842 10.900 1.00 89.94 99 LEU A CA 1
ATOM 803 C C . LEU A 1 99 ? -3.169 -4.576 11.765 1.00 89.94 99 LEU A C 1
ATOM 805 O O . LEU A 1 99 ? -3.877 -5.517 12.146 1.00 89.94 99 LEU A O 1
ATOM 809 N N . LEU A 1 100 ? -3.450 -3.305 12.055 1.00 89.06 100 LEU A N 1
ATOM 810 C CA . LEU A 1 100 ? -4.559 -2.859 12.894 1.00 89.06 100 LEU A CA 1
ATOM 811 C C . LEU A 1 100 ? -5.908 -3.327 12.337 1.00 89.06 100 LEU A C 1
ATOM 813 O O . LEU A 1 100 ? -6.730 -3.900 13.065 1.00 89.06 100 LEU A O 1
ATOM 817 N N . PHE A 1 101 ? -6.113 -3.152 11.032 1.00 90.38 101 PHE A N 1
ATOM 818 C CA . PHE A 1 101 ? -7.339 -3.570 10.355 1.00 90.38 101 PHE A CA 1
ATOM 819 C C . PHE A 1 101 ? -7.320 -5.031 9.880 1.00 90.38 101 PHE A C 1
ATOM 821 O O . PHE A 1 101 ? -8.346 -5.547 9.429 1.00 90.38 101 PHE A O 1
ATOM 828 N N . ARG A 1 102 ? -6.198 -5.738 10.071 1.00 90.81 102 ARG A N 1
ATOM 829 C CA . ARG A 1 102 ? -5.951 -7.114 9.610 1.00 90.81 102 ARG A CA 1
ATOM 830 C C . ARG A 1 102 ? -6.140 -7.293 8.105 1.00 90.81 102 ARG A C 1
ATOM 832 O O . ARG A 1 102 ? -6.677 -8.318 7.678 1.00 90.81 102 ARG A O 1
ATOM 839 N N . VAL A 1 103 ? -5.690 -6.315 7.329 1.00 91.56 103 VAL A N 1
ATOM 840 C CA . VAL A 1 103 ? -5.522 -6.469 5.885 1.00 91.56 103 VAL A CA 1
ATOM 841 C C . VAL A 1 103 ? -4.388 -7.463 5.655 1.00 91.56 103 VAL A C 1
ATOM 843 O O . VAL A 1 103 ? -3.312 -7.340 6.238 1.00 91.56 103 VAL A O 1
ATOM 846 N N . ARG A 1 104 ? -4.652 -8.498 4.862 1.00 92.06 104 ARG A N 1
ATOM 847 C CA . ARG A 1 104 ? -3.702 -9.579 4.590 1.00 92.06 104 ARG A CA 1
ATOM 848 C C . ARG A 1 104 ? -3.118 -9.449 3.194 1.00 92.06 104 ARG A C 1
ATOM 850 O O . ARG A 1 104 ? -3.708 -8.833 2.309 1.00 92.06 104 ARG A O 1
ATOM 857 N N . GLU A 1 105 ? -1.989 -10.117 2.991 1.00 93.00 105 GLU A N 1
ATOM 858 C CA . GLU A 1 105 ? -1.442 -10.341 1.656 1.00 93.00 105 GLU A CA 1
ATOM 859 C C . GLU A 1 105 ? -2.520 -10.923 0.722 1.00 93.00 105 GLU A C 1
ATOM 861 O O . GLU A 1 105 ? -3.272 -11.833 1.088 1.00 93.00 105 GLU A O 1
ATOM 866 N N . GLY A 1 106 ? -2.626 -10.355 -0.477 1.00 93.62 106 GLY A N 1
ATOM 867 C CA . GLY A 1 106 ? -3.604 -10.709 -1.497 1.00 93.62 106 GLY A CA 1
ATOM 868 C C . GLY A 1 106 ? -4.984 -10.062 -1.340 1.00 93.62 106 GLY A C 1
ATOM 869 O O . GLY A 1 106 ? -5.797 -10.189 -2.259 1.00 93.62 106 GLY A O 1
ATOM 870 N N . ASP A 1 107 ? -5.283 -9.350 -0.246 1.00 94.69 107 ASP A N 1
ATOM 871 C CA . ASP A 1 107 ? -6.594 -8.701 -0.088 1.00 94.69 107 ASP A CA 1
ATOM 872 C C . ASP A 1 107 ? -6.816 -7.605 -1.136 1.00 94.69 107 ASP A C 1
ATOM 874 O O . ASP A 1 107 ? -7.863 -7.600 -1.788 1.00 94.69 107 ASP A O 1
ATOM 878 N N . PHE A 1 108 ? -5.819 -6.748 -1.381 1.00 96.12 108 PHE A N 1
ATOM 879 C CA . PHE A 1 108 ? -5.884 -5.759 -2.461 1.00 96.12 108 PHE A CA 1
ATOM 880 C C . PHE A 1 108 ? -5.995 -6.423 -3.832 1.00 96.12 108 PHE A C 1
ATOM 882 O O . PHE A 1 108 ? -6.858 -6.053 -4.625 1.00 96.12 108 PHE A O 1
ATOM 889 N N . TYR A 1 109 ? -5.196 -7.462 -4.089 1.00 94.75 109 TYR A N 1
ATOM 890 C CA . TYR A 1 109 ? -5.258 -8.215 -5.344 1.00 94.75 109 TYR A CA 1
ATOM 891 C C . TYR A 1 109 ? -6.657 -8.785 -5.617 1.00 94.75 109 TYR A C 1
ATOM 893 O O . TYR A 1 109 ? -7.126 -8.784 -6.752 1.00 94.75 109 TYR A O 1
ATOM 901 N N . ARG A 1 110 ? -7.341 -9.279 -4.581 1.00 94.44 110 ARG A N 1
ATOM 902 C CA . ARG A 1 110 ? -8.657 -9.913 -4.705 1.00 94.44 110 ARG A CA 1
ATOM 903 C C . ARG A 1 110 ? -9.804 -8.909 -4.784 1.00 94.44 110 ARG A C 1
ATOM 905 O O . ARG A 1 110 ? -10.758 -9.151 -5.517 1.00 94.44 110 ARG A O 1
ATOM 912 N N . LEU A 1 111 ? -9.749 -7.837 -3.995 1.00 94.44 111 LEU A N 1
ATOM 913 C CA . LEU A 1 111 ? -10.891 -6.945 -3.765 1.00 94.44 111 LEU A CA 1
ATOM 914 C C . LEU A 1 111 ? -10.752 -5.579 -4.448 1.00 94.44 111 LEU A C 1
ATOM 916 O O . LEU A 1 111 ? -11.754 -4.877 -4.574 1.00 94.44 111 LEU A O 1
ATOM 920 N N . ARG A 1 112 ? -9.542 -5.204 -4.878 1.00 96.12 112 ARG A N 1
ATOM 921 C CA . ARG A 1 112 ? -9.193 -3.911 -5.494 1.00 96.12 112 ARG A CA 1
ATOM 922 C C . ARG A 1 112 ? -8.214 -4.061 -6.656 1.00 96.12 112 ARG A C 1
ATOM 924 O O . ARG A 1 112 ? -7.315 -3.249 -6.862 1.00 96.12 112 ARG A O 1
ATOM 931 N N . ARG A 1 113 ? -8.359 -5.151 -7.418 1.00 95.25 113 ARG A N 1
ATOM 932 C CA . ARG A 1 113 ? -7.424 -5.488 -8.499 1.00 95.25 113 ARG A CA 1
ATOM 933 C C . ARG A 1 113 ? -7.267 -4.350 -9.506 1.00 95.25 113 ARG A C 1
ATOM 935 O O . ARG A 1 113 ? -6.156 -4.104 -9.954 1.00 95.25 113 ARG A O 1
ATOM 942 N N . GLY A 1 114 ? -8.367 -3.695 -9.881 1.00 95.50 114 GLY A N 1
ATOM 943 C CA . GLY A 1 114 ? -8.346 -2.621 -10.875 1.00 95.50 114 GLY A CA 1
ATOM 944 C C . GLY A 1 114 ? -7.531 -1.427 -10.390 1.00 95.50 114 GLY A C 1
ATOM 945 O O . GLY A 1 114 ? -6.625 -0.972 -11.075 1.00 95.50 114 GLY A O 1
ATOM 946 N N . GLU A 1 115 ? -7.789 -0.978 -9.168 1.00 96.50 115 GLU A N 1
ATOM 947 C CA . GLU A 1 115 ? -7.133 0.165 -8.544 1.00 96.50 115 GLU A CA 1
ATOM 948 C C . GLU A 1 115 ? -5.641 -0.075 -8.316 1.00 96.50 115 GLU A C 1
ATOM 950 O O . GLU A 1 115 ? -4.850 0.855 -8.483 1.00 96.50 115 GLU A O 1
ATOM 955 N N . VAL A 1 116 ? -5.270 -1.310 -7.962 1.00 96.62 116 VAL A N 1
ATOM 956 C CA . VAL A 1 116 ? -3.876 -1.754 -7.837 1.00 96.62 116 VAL A CA 1
ATOM 957 C C . VAL A 1 116 ? -3.187 -1.758 -9.198 1.00 96.62 116 VAL A C 1
ATOM 959 O O . VAL A 1 116 ? -2.076 -1.255 -9.309 1.00 96.62 116 VAL A O 1
ATOM 962 N N . VAL A 1 117 ? -3.833 -2.300 -10.236 1.00 95.88 117 VAL A N 1
ATOM 963 C CA . VAL A 1 117 ? -3.272 -2.326 -11.596 1.00 95.88 117 VAL A CA 1
ATOM 964 C C . VAL A 1 117 ? -3.016 -0.915 -12.102 1.00 95.88 117 VAL A C 1
ATOM 966 O O . VAL A 1 117 ? -1.924 -0.649 -12.585 1.00 95.88 117 VAL A O 1
ATOM 969 N N . GLU A 1 118 ? -3.979 -0.006 -11.967 1.00 95.31 118 GLU A N 1
ATOM 970 C CA . GLU A 1 118 ? -3.807 1.377 -12.424 1.00 95.31 118 GLU A CA 1
ATOM 971 C C . GLU A 1 118 ? -2.665 2.087 -11.689 1.00 95.31 118 GLU A C 1
ATOM 973 O O . GLU A 1 118 ? -1.857 2.773 -12.314 1.00 95.31 118 GLU A O 1
ATOM 978 N N . LEU A 1 119 ? -2.546 1.871 -10.377 1.00 95.44 119 LEU A N 1
ATOM 979 C CA . LEU A 1 119 ? -1.451 2.423 -9.583 1.00 95.44 119 LEU A CA 1
ATOM 980 C C . LEU A 1 119 ? -0.094 1.863 -10.026 1.00 95.44 119 LEU A C 1
ATOM 982 O O . LEU A 1 119 ? 0.846 2.623 -10.246 1.00 95.44 119 LEU A O 1
ATOM 986 N N . LEU A 1 120 ? 0.002 0.542 -10.199 1.00 94.88 12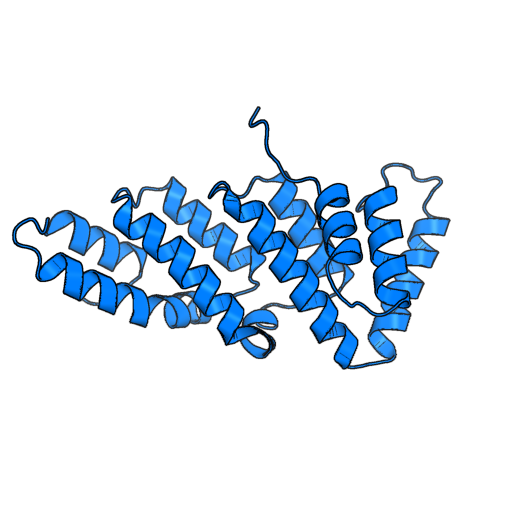0 LEU A N 1
ATOM 987 C CA . LEU A 1 120 ? 1.228 -0.110 -10.656 1.00 94.88 120 LEU A CA 1
ATOM 988 C C . LEU A 1 120 ? 1.620 0.349 -12.058 1.00 94.88 120 LEU A C 1
ATOM 990 O O . LEU A 1 120 ? 2.792 0.603 -12.293 1.00 94.88 120 LEU A O 1
ATOM 994 N N . LYS A 1 121 ? 0.667 0.487 -12.984 1.00 94.06 121 LYS A N 1
ATOM 995 C CA . LYS A 1 121 ? 0.938 0.986 -14.339 1.00 94.06 121 LYS A CA 1
ATOM 996 C C . LYS A 1 121 ? 1.504 2.402 -14.325 1.00 94.06 121 LYS A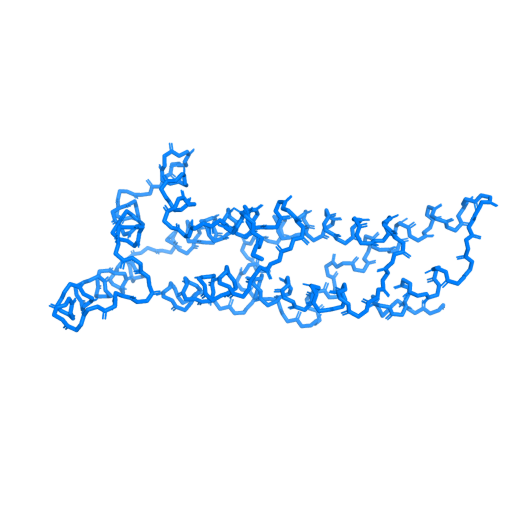 C 1
ATOM 998 O O . LYS A 1 121 ? 2.434 2.694 -15.074 1.00 94.06 121 LYS A O 1
ATOM 1003 N N . MET A 1 122 ? 0.956 3.269 -13.479 1.00 93.19 122 MET A N 1
ATOM 1004 C CA . MET A 1 122 ? 1.452 4.632 -13.318 1.00 93.19 122 MET A CA 1
ATOM 1005 C C . MET A 1 122 ? 2.912 4.631 -12.842 1.00 93.19 122 MET A C 1
ATOM 1007 O O . MET A 1 122 ? 3.765 5.194 -13.525 1.00 93.19 122 MET A O 1
ATOM 1011 N N . GLU A 1 123 ? 3.215 3.940 -11.739 1.00 92.75 123 GLU A N 1
ATOM 1012 C CA . GLU A 1 123 ? 4.570 3.938 -11.171 1.00 92.75 123 GLU A CA 1
ATOM 1013 C C . GLU A 1 123 ? 5.575 3.167 -12.032 1.00 92.75 123 GLU A C 1
ATOM 1015 O O . GLU A 1 123 ? 6.644 3.681 -12.335 1.00 92.75 123 GLU A O 1
ATOM 1020 N N . VAL A 1 124 ? 5.232 1.973 -12.520 1.00 91.62 124 VAL A N 1
ATOM 1021 C CA . VAL A 1 124 ? 6.111 1.198 -13.416 1.00 91.62 124 VAL A CA 1
ATOM 1022 C C . VAL A 1 124 ? 6.367 1.941 -14.724 1.00 91.62 124 VAL A C 1
ATOM 1024 O O . VAL A 1 124 ? 7.481 1.919 -15.241 1.00 91.62 124 VAL A O 1
ATOM 1027 N N . GLY A 1 125 ? 5.349 2.617 -15.261 1.00 90.81 125 GLY A N 1
ATOM 1028 C CA . GLY A 1 125 ? 5.495 3.425 -16.467 1.00 90.81 125 GLY A CA 1
ATOM 1029 C C . GLY A 1 125 ? 6.498 4.552 -16.263 1.00 90.81 125 GLY A C 1
ATOM 1030 O O . GLY A 1 125 ? 7.359 4.752 -17.115 1.00 90.81 125 GLY A O 1
ATOM 1031 N N . ARG A 1 126 ? 6.426 5.237 -15.117 1.00 90.31 126 ARG A N 1
ATOM 1032 C CA . ARG A 1 126 ? 7.392 6.266 -14.730 1.00 90.31 126 ARG A CA 1
ATOM 1033 C C . ARG A 1 126 ? 8.814 5.708 -14.653 1.00 90.31 126 ARG A C 1
ATOM 1035 O O . ARG A 1 126 ? 9.667 6.216 -15.369 1.00 90.31 126 ARG A O 1
ATOM 1042 N N . LEU A 1 127 ? 9.040 4.631 -13.894 1.00 89.12 127 LEU A N 1
ATOM 1043 C CA . LEU A 1 127 ? 10.369 4.006 -13.747 1.00 89.12 127 LEU A CA 1
ATOM 1044 C C . LEU A 1 127 ? 10.991 3.652 -15.112 1.00 89.12 127 LEU A C 1
ATOM 1046 O O . LEU A 1 127 ? 12.153 3.930 -15.399 1.00 89.12 127 LEU A O 1
ATOM 1050 N N . ILE A 1 128 ? 10.188 3.092 -16.024 1.00 88.56 128 ILE A N 1
ATOM 1051 C CA . ILE A 1 128 ? 10.667 2.742 -17.368 1.00 88.56 128 ILE A CA 1
ATOM 1052 C C . ILE A 1 128 ? 11.025 3.985 -18.196 1.00 88.56 128 ILE A C 1
ATOM 1054 O O . ILE A 1 128 ? 12.022 3.967 -18.925 1.00 88.56 128 ILE A O 1
ATOM 1058 N N . LEU A 1 129 ? 10.204 5.037 -18.126 1.00 84.31 129 LEU A N 1
ATOM 1059 C CA . LEU A 1 129 ? 10.389 6.268 -18.899 1.00 84.31 129 LEU A CA 1
ATOM 1060 C C . LEU A 1 129 ? 11.543 7.127 -18.378 1.00 84.31 129 LEU A C 1
ATOM 1062 O O . LEU A 1 129 ? 12.232 7.744 -19.192 1.00 84.31 129 LEU A O 1
ATOM 1066 N N . ASP A 1 130 ? 11.777 7.125 -17.067 1.00 82.38 130 ASP A N 1
ATOM 1067 C CA . ASP A 1 130 ? 12.911 7.803 -16.434 1.00 82.38 130 ASP A CA 1
ATOM 1068 C C . ASP A 1 130 ? 14.242 7.146 -16.851 1.00 82.38 130 ASP A C 1
ATOM 1070 O O . ASP A 1 130 ? 15.282 7.799 -16.883 1.00 82.38 130 ASP A O 1
ATOM 1074 N N . GLY A 1 131 ? 14.205 5.881 -17.291 1.00 71.56 131 GLY A N 1
ATOM 1075 C CA . GLY A 1 131 ? 15.310 5.213 -17.983 1.00 71.56 131 GLY A CA 1
ATOM 1076 C C . GLY A 1 131 ? 16.448 4.749 -17.074 1.00 71.56 131 GLY A C 1
ATOM 1077 O O . GLY A 1 131 ? 17.439 4.214 -17.579 1.00 71.56 131 GLY A O 1
ATOM 1078 N N . HIS A 1 132 ? 16.283 4.896 -15.759 1.00 67.56 132 HIS A N 1
ATOM 1079 C CA . HIS A 1 132 ? 17.277 4.619 -14.726 1.00 67.56 132 HIS A CA 1
ATOM 1080 C C . HIS A 1 132 ? 16.797 3.542 -13.742 1.00 67.56 132 HIS A C 1
ATOM 1082 O O . HIS A 1 132 ? 16.708 3.789 -12.548 1.00 67.56 132 HIS A O 1
ATOM 1088 N N . LEU A 1 133 ? 16.576 2.316 -14.239 1.00 73.12 133 LEU A N 1
ATOM 1089 C CA . LEU A 1 133 ? 16.324 1.122 -13.409 1.00 73.12 133 LEU A CA 1
ATOM 1090 C C . LEU A 1 133 ? 17.600 0.705 -12.660 1.00 73.12 133 LEU A C 1
ATOM 1092 O O . LEU A 1 133 ? 18.298 -0.238 -13.044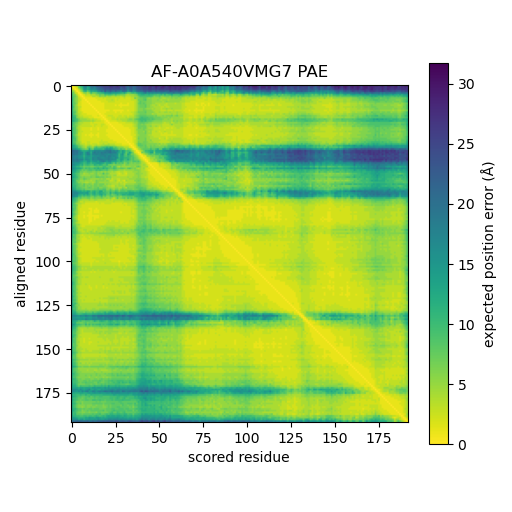 1.00 73.12 133 LEU A O 1
ATOM 1096 N N . GLU A 1 134 ? 17.938 1.490 -11.642 1.00 75.88 134 GLU A N 1
ATOM 1097 C CA . GLU A 1 134 ? 19.067 1.323 -10.730 1.00 75.88 134 GLU A CA 1
ATOM 1098 C C . GLU A 1 134 ? 18.609 0.656 -9.415 1.00 75.88 134 GLU A C 1
ATOM 1100 O O . GLU A 1 134 ? 17.423 0.397 -9.209 1.00 75.88 134 GLU A O 1
ATOM 1105 N N . GLU A 1 135 ? 19.542 0.360 -8.501 1.00 75.00 135 GLU A N 1
ATOM 1106 C CA . GLU A 1 135 ? 19.244 -0.352 -7.241 1.00 75.00 135 GLU A CA 1
ATOM 1107 C C . GLU A 1 135 ? 18.165 0.343 -6.382 1.00 75.00 135 GLU A C 1
ATOM 1109 O O . GLU A 1 135 ? 17.410 -0.321 -5.667 1.00 75.00 135 GLU A O 1
ATOM 1114 N N . GLU A 1 136 ? 18.064 1.672 -6.462 1.00 74.06 136 GLU A N 1
ATOM 1115 C CA . GLU A 1 136 ? 17.047 2.465 -5.759 1.00 74.06 136 GLU A CA 1
ATOM 1116 C C . GLU A 1 136 ? 15.628 2.183 -6.284 1.00 74.06 136 GLU A C 1
ATOM 1118 O O . GLU A 1 136 ? 14.680 2.091 -5.499 1.00 74.06 136 GLU A O 1
ATOM 1123 N N . GLU A 1 137 ? 15.477 1.957 -7.591 1.00 79.56 137 GLU A N 1
ATOM 1124 C CA . GLU A 1 137 ? 14.190 1.627 -8.207 1.00 79.56 137 GLU A CA 1
ATOM 1125 C C . GLU A 1 137 ? 13.759 0.189 -7.888 1.00 79.56 137 GLU A C 1
ATOM 1127 O O . GLU A 1 137 ? 12.575 -0.061 -7.650 1.00 79.56 137 GLU A O 1
ATOM 1132 N N . ASP A 1 138 ? 14.704 -0.753 -7.801 1.00 82.56 138 ASP A N 1
ATOM 1133 C CA . ASP A 1 138 ? 14.437 -2.123 -7.336 1.00 82.56 138 ASP A CA 1
ATOM 1134 C C . ASP A 1 138 ? 13.960 -2.132 -5.872 1.00 82.56 138 ASP A C 1
ATOM 1136 O O . ASP A 1 138 ? 13.017 -2.848 -5.498 1.00 82.56 138 ASP A O 1
ATOM 1140 N N . PHE A 1 139 ? 14.576 -1.296 -5.029 1.00 85.94 139 PHE A N 1
ATOM 1141 C CA . PHE A 1 139 ? 14.137 -1.104 -3.651 1.00 85.94 139 PHE A CA 1
ATOM 1142 C C . PHE A 1 139 ? 12.727 -0.506 -3.598 1.00 85.94 139 PHE A C 1
ATOM 1144 O O . PHE A 1 139 ? 11.866 -1.041 -2.894 1.00 85.94 139 PHE A O 1
ATOM 1151 N N . TYR A 1 140 ? 12.456 0.543 -4.377 1.00 89.44 140 TYR A N 1
ATOM 1152 C CA . TYR A 1 140 ? 11.137 1.171 -4.457 1.00 89.44 140 TYR A CA 1
ATOM 1153 C C . TYR A 1 140 ? 10.047 0.188 -4.912 1.00 89.44 140 TYR A C 1
ATOM 1155 O O . TYR A 1 140 ? 8.999 0.091 -4.271 1.00 89.44 140 TYR A O 1
ATOM 1163 N N . GLN A 1 141 ? 10.301 -0.616 -5.950 1.00 89.81 141 GLN A N 1
ATOM 1164 C CA . GLN A 1 141 ? 9.367 -1.652 -6.410 1.00 89.81 141 GLN A CA 1
ATOM 1165 C C . GLN A 1 141 ? 9.060 -2.678 -5.313 1.00 89.81 141 GLN A C 1
ATOM 1167 O O . GLN A 1 141 ? 7.902 -3.065 -5.130 1.00 89.81 141 GLN A O 1
ATOM 1172 N N . THR A 1 142 ? 10.074 -3.071 -4.537 1.00 90.75 142 THR A N 1
ATOM 1173 C CA . THR A 1 142 ? 9.907 -3.972 -3.388 1.00 90.75 142 THR A CA 1
ATOM 1174 C C . THR A 1 142 ? 9.024 -3.343 -2.307 1.00 90.75 142 THR A C 1
ATOM 1176 O O . THR A 1 142 ? 8.146 -4.015 -1.755 1.00 90.75 142 THR A O 1
ATOM 1179 N N . GLN A 1 143 ? 9.204 -2.050 -2.014 1.00 92.25 143 GLN A N 1
ATOM 1180 C CA . GLN A 1 143 ? 8.343 -1.335 -1.066 1.00 92.25 143 GLN A CA 1
ATOM 1181 C C . GLN A 1 143 ? 6.906 -1.241 -1.576 1.00 92.25 143 GLN A C 1
ATOM 1183 O O . GLN A 1 143 ? 5.972 -1.554 -0.834 1.00 92.25 143 GLN A O 1
ATOM 1188 N N . LEU A 1 144 ? 6.724 -0.906 -2.855 1.00 93.25 144 LEU A N 1
ATOM 1189 C CA . LEU A 1 144 ? 5.412 -0.803 -3.482 1.00 93.25 144 LEU A CA 1
ATOM 1190 C C . LEU A 1 144 ? 4.664 -2.142 -3.448 1.00 93.25 144 LEU A C 1
ATOM 1192 O O . LEU A 1 144 ? 3.493 -2.201 -3.068 1.00 93.25 144 LEU A O 1
ATOM 1196 N N . GLN A 1 145 ? 5.357 -3.236 -3.772 1.00 94.56 145 GLN A N 1
ATOM 1197 C CA . GLN A 1 145 ? 4.833 -4.593 -3.637 1.00 94.56 145 GLN A CA 1
ATOM 1198 C C . GLN A 1 145 ? 4.365 -4.867 -2.198 1.00 94.56 145 GLN A C 1
ATOM 1200 O O . GLN A 1 145 ? 3.269 -5.398 -1.991 1.00 94.56 145 GLN A O 1
ATOM 1205 N N . LYS A 1 146 ? 5.187 -4.504 -1.205 1.00 93.44 146 LYS A N 1
ATOM 1206 C CA . LYS A 1 146 ? 4.920 -4.752 0.215 1.00 93.44 146 LYS A CA 1
ATOM 1207 C C . LYS A 1 146 ? 3.697 -3.980 0.715 1.00 93.44 146 LYS A C 1
ATOM 1209 O O . LYS A 1 146 ? 2.834 -4.592 1.343 1.00 93.44 146 LYS A O 1
ATOM 1214 N N . VAL A 1 147 ? 3.583 -2.678 0.432 1.00 94.50 147 VAL A N 1
ATOM 1215 C CA . VAL A 1 147 ? 2.438 -1.862 0.899 1.00 94.50 147 VAL A CA 1
ATOM 1216 C C . VAL A 1 147 ? 1.128 -2.248 0.222 1.00 94.50 147 VAL A C 1
ATOM 1218 O O . VAL A 1 147 ? 0.074 -2.207 0.851 1.00 94.50 147 VAL A O 1
ATOM 1221 N N . LEU A 1 148 ? 1.187 -2.706 -1.031 1.00 95.44 148 LEU A N 1
ATOM 1222 C CA . LEU A 1 148 ? 0.034 -3.262 -1.742 1.00 95.44 148 LEU A CA 1
ATOM 1223 C C . LEU A 1 148 ? -0.281 -4.707 -1.326 1.00 95.44 148 LEU A C 1
ATOM 1225 O O . LEU A 1 148 ? -1.229 -5.300 -1.845 1.00 95.44 148 LEU A O 1
ATOM 1229 N N . GLY A 1 149 ? 0.499 -5.295 -0.412 1.00 94.44 149 GLY A N 1
ATOM 1230 C CA . GLY A 1 149 ? 0.304 -6.655 0.080 1.00 94.44 149 GLY A CA 1
ATOM 1231 C C . GLY A 1 149 ? 0.282 -7.687 -1.045 1.00 94.44 149 GLY A C 1
ATOM 1232 O O . GLY A 1 149 ? -0.576 -8.568 -1.039 1.00 94.44 149 GLY A O 1
ATOM 1233 N N . LEU A 1 150 ? 1.157 -7.549 -2.041 1.00 95.44 150 LEU A N 1
ATOM 1234 C CA . LEU A 1 150 ? 1.223 -8.455 -3.184 1.00 95.44 150 LEU A CA 1
ATOM 1235 C C . LEU A 1 150 ? 2.303 -9.516 -2.967 1.00 95.44 150 LEU A C 1
ATOM 1237 O O . LEU A 1 150 ? 3.441 -9.209 -2.607 1.00 95.44 150 LEU A O 1
ATOM 1241 N N . SER A 1 151 ? 1.972 -10.767 -3.278 1.00 94.31 151 SER A N 1
ATOM 1242 C CA . SER A 1 151 ? 2.999 -11.788 -3.497 1.00 94.31 151 SER A CA 1
ATOM 1243 C C . SER A 1 151 ? 3.849 -11.427 -4.718 1.00 94.31 151 SER A C 1
ATOM 1245 O O . SER A 1 151 ? 3.418 -10.672 -5.596 1.00 94.31 151 SER A O 1
ATOM 1247 N N . TYR A 1 152 ? 5.037 -12.019 -4.806 1.00 91.38 152 TYR A N 1
ATOM 1248 C CA . TYR A 1 152 ? 5.932 -11.814 -5.943 1.00 91.38 152 TYR A CA 1
ATOM 1249 C C . TYR A 1 152 ? 5.259 -12.153 -7.283 1.00 91.38 152 TYR A C 1
ATOM 1251 O O . TYR A 1 152 ? 5.244 -11.341 -8.207 1.00 91.38 152 TYR A O 1
ATOM 1259 N N . ASP A 1 153 ? 4.608 -13.318 -7.356 1.00 91.88 153 ASP A N 1
ATOM 1260 C CA . ASP A 1 153 ? 3.923 -13.779 -8.567 1.00 91.88 153 ASP A CA 1
ATOM 1261 C C . ASP A 1 153 ? 2.758 -12.861 -8.957 1.00 91.88 153 ASP A C 1
ATOM 1263 O O . ASP A 1 153 ? 2.513 -12.630 -10.142 1.00 91.88 153 ASP A O 1
ATOM 1267 N N . GLN A 1 154 ? 2.041 -12.312 -7.970 1.00 94.69 154 GLN A N 1
ATOM 1268 C CA . GLN A 1 154 ? 0.984 -11.332 -8.224 1.00 94.69 154 GLN A CA 1
ATOM 1269 C C . GLN A 1 154 ? 1.561 -10.037 -8.786 1.00 94.69 154 GLN A C 1
ATOM 1271 O O . GLN A 1 154 ? 1.026 -9.535 -9.768 1.00 94.69 154 GLN A O 1
ATOM 1276 N N . TYR A 1 155 ? 2.637 -9.507 -8.201 1.00 94.44 155 TYR A N 1
ATOM 1277 C CA . TYR A 1 155 ? 3.272 -8.282 -8.684 1.00 94.44 155 TYR A CA 1
ATOM 1278 C C . TYR A 1 155 ? 3.727 -8.432 -10.138 1.00 94.44 155 TYR A C 1
ATOM 1280 O O . TYR A 1 155 ? 3.273 -7.682 -11.000 1.00 94.44 155 TYR A O 1
ATOM 1288 N N . VAL A 1 156 ? 4.526 -9.464 -10.429 1.00 91.62 156 VAL A N 1
ATOM 1289 C CA . VAL A 1 156 ? 5.004 -9.756 -11.789 1.00 91.62 156 VAL A CA 1
ATOM 1290 C C . VAL A 1 156 ? 3.831 -9.979 -12.741 1.00 91.62 156 VAL A C 1
ATOM 1292 O O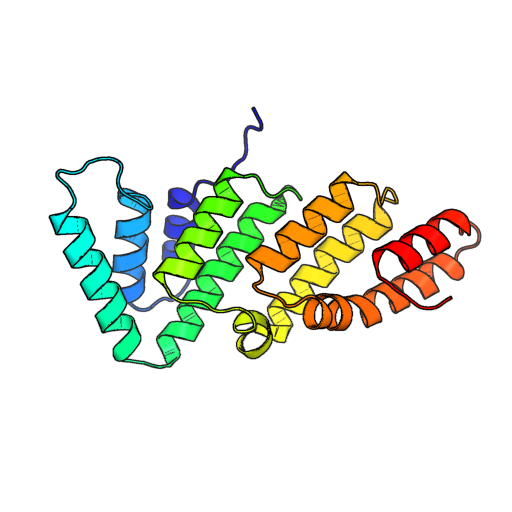 . VAL A 1 156 ? 3.810 -9.441 -13.844 1.00 91.62 156 VAL A O 1
ATOM 1295 N N . GLY A 1 157 ? 2.817 -10.739 -12.322 1.00 92.00 157 GLY A N 1
ATOM 1296 C CA . GLY A 1 157 ? 1.634 -10.995 -13.139 1.00 92.00 157 GLY A CA 1
ATOM 1297 C C . GLY A 1 157 ? 0.820 -9.739 -13.464 1.00 92.00 157 GLY A C 1
ATOM 1298 O O . GLY A 1 157 ? 0.209 -9.681 -14.528 1.00 92.00 157 GLY A O 1
ATOM 1299 N N . LEU A 1 158 ? 0.798 -8.738 -12.578 1.00 93.88 158 LEU A N 1
ATOM 1300 C CA . LEU A 1 158 ? 0.083 -7.479 -12.805 1.00 93.88 158 LEU A CA 1
ATOM 1301 C C . LEU A 1 158 ? 0.870 -6.482 -13.662 1.00 93.88 158 LEU A C 1
ATOM 1303 O O . LEU A 1 158 ? 0.251 -5.703 -14.386 1.00 93.88 158 LEU A O 1
ATOM 1307 N N . THR A 1 159 ? 2.202 -6.482 -13.583 1.00 93.19 159 THR A N 1
ATOM 1308 C CA . THR A 1 159 ? 3.048 -5.515 -14.300 1.00 93.19 159 THR A CA 1
ATOM 1309 C C . THR A 1 159 ? 3.453 -6.002 -15.688 1.00 93.19 159 THR A C 1
ATOM 1311 O O . THR A 1 159 ? 3.582 -5.191 -16.602 1.00 93.19 159 THR A O 1
ATOM 1314 N N . ARG A 1 160 ? 3.593 -7.316 -15.891 1.00 91.62 160 ARG A N 1
ATOM 1315 C CA . ARG A 1 160 ? 4.157 -7.911 -17.113 1.00 91.62 160 ARG A CA 1
ATOM 1316 C C . ARG A 1 160 ? 3.518 -7.434 -18.412 1.00 91.62 160 ARG A C 1
ATOM 1318 O O . ARG A 1 160 ? 4.247 -7.023 -19.311 1.00 91.62 160 ARG A O 1
ATOM 1325 N N . ASP A 1 161 ? 2.195 -7.523 -18.527 1.00 89.12 161 ASP A N 1
ATOM 1326 C CA . ASP A 1 161 ? 1.496 -7.189 -19.776 1.00 89.12 161 ASP A CA 1
ATOM 1327 C C . ASP A 1 161 ? 1.740 -5.723 -20.154 1.00 89.12 161 ASP A C 1
ATOM 1329 O O . ASP A 1 161 ? 2.050 -5.405 -21.296 1.00 89.12 161 ASP A O 1
ATOM 1333 N N . TYR A 1 162 ? 1.715 -4.840 -19.158 1.00 91.94 162 TYR A N 1
ATOM 1334 C CA . TYR A 1 162 ? 1.961 -3.419 -19.353 1.00 91.94 162 TYR A CA 1
ATOM 1335 C C . TYR A 1 162 ? 3.416 -3.104 -19.721 1.00 91.94 162 TYR A C 1
ATOM 1337 O O . TYR A 1 162 ? 3.679 -2.307 -20.619 1.00 91.94 162 TYR A O 1
ATOM 1345 N N . VAL A 1 163 ? 4.382 -3.754 -19.068 1.00 92.00 163 VAL A N 1
ATOM 1346 C CA . VAL A 1 163 ? 5.802 -3.577 -19.405 1.00 92.00 163 VAL A CA 1
ATOM 1347 C C . VAL A 1 163 ? 6.076 -4.068 -20.831 1.00 92.00 163 VAL A C 1
ATOM 1349 O O . VAL A 1 163 ? 6.829 -3.428 -21.561 1.00 92.00 163 VAL A O 1
ATOM 1352 N N . MET A 1 164 ? 5.444 -5.167 -21.260 1.00 90.94 164 MET A N 1
ATOM 1353 C CA . MET A 1 164 ? 5.526 -5.653 -22.642 1.00 90.94 164 MET A CA 1
ATOM 1354 C C . MET A 1 164 ? 4.993 -4.623 -23.644 1.00 90.94 164 MET A C 1
ATOM 1356 O O . MET A 1 164 ? 5.679 -4.337 -24.624 1.00 90.94 164 MET A O 1
ATOM 1360 N N . GLU A 1 165 ? 3.831 -4.020 -23.377 1.00 90.94 165 GLU A N 1
ATOM 1361 C CA . GLU A 1 165 ? 3.267 -2.950 -24.214 1.00 90.94 165 GLU A CA 1
ATOM 1362 C C . GLU A 1 165 ? 4.240 -1.764 -24.352 1.00 90.94 165 GLU A C 1
ATOM 1364 O O . GLU A 1 165 ? 4.498 -1.288 -25.459 1.00 90.94 165 GLU A O 1
ATOM 1369 N N . ILE A 1 166 ? 4.848 -1.315 -23.247 1.00 90.06 166 ILE A N 1
ATOM 1370 C CA . ILE A 1 166 ? 5.839 -0.227 -23.280 1.00 90.06 166 ILE A CA 1
ATOM 1371 C C . ILE A 1 166 ? 7.090 -0.641 -24.062 1.00 90.06 166 ILE A C 1
ATOM 1373 O O . ILE A 1 166 ? 7.611 0.139 -24.862 1.00 90.06 166 ILE A O 1
ATOM 1377 N N . LEU A 1 167 ? 7.580 -1.864 -23.863 1.00 89.94 167 LEU A N 1
ATOM 1378 C CA . LEU A 1 167 ? 8.756 -2.372 -24.566 1.00 89.94 167 LEU A CA 1
ATOM 1379 C C . LEU A 1 167 ? 8.548 -2.429 -26.079 1.00 89.94 167 LEU A C 1
ATOM 1381 O O . LEU A 1 167 ? 9.484 -2.128 -26.820 1.00 89.94 167 LEU A O 1
ATOM 1385 N N . GLU A 1 168 ? 7.355 -2.791 -26.548 1.00 90.06 168 GLU A N 1
ATOM 1386 C CA . GLU A 1 168 ? 7.015 -2.762 -27.974 1.00 90.06 168 GLU A CA 1
ATOM 1387 C C . GLU A 1 168 ? 7.101 -1.339 -28.539 1.00 90.06 168 GLU A C 1
ATOM 1389 O O . GLU A 1 168 ? 7.702 -1.129 -29.596 1.00 90.06 168 GLU A O 1
ATOM 1394 N N . ILE A 1 169 ? 6.591 -0.349 -27.799 1.00 89.12 169 ILE A N 1
ATOM 1395 C CA . ILE A 1 169 ? 6.656 1.070 -28.175 1.00 89.12 169 ILE A CA 1
ATOM 1396 C C . ILE A 1 169 ? 8.109 1.560 -28.218 1.00 89.12 169 ILE A C 1
ATOM 1398 O O . ILE A 1 169 ? 8.525 2.166 -29.208 1.00 89.12 169 ILE A O 1
ATOM 1402 N N . ILE A 1 170 ? 8.899 1.275 -27.177 1.00 87.81 170 ILE A N 1
ATOM 1403 C CA . ILE A 1 170 ? 10.316 1.664 -27.106 1.00 87.81 170 ILE A CA 1
ATOM 1404 C C . ILE A 1 170 ? 11.100 1.005 -28.242 1.00 87.81 170 ILE A C 1
ATOM 1406 O O . ILE A 1 170 ? 11.867 1.681 -28.919 1.00 87.81 170 ILE A O 1
ATOM 1410 N N . SER A 1 171 ? 10.881 -0.287 -28.499 1.00 87.19 171 SER A N 1
ATOM 1411 C CA . SER A 1 171 ? 11.602 -1.045 -29.533 1.00 87.19 171 SER A CA 1
ATOM 1412 C C . SER A 1 171 ? 11.273 -0.585 -30.954 1.00 87.19 171 SER A C 1
ATOM 1414 O O . SER A 1 171 ? 12.105 -0.717 -31.850 1.00 87.19 171 SER A O 1
ATOM 1416 N N . ALA A 1 172 ? 10.073 -0.043 -31.175 1.00 89.56 172 ALA A N 1
ATOM 1417 C CA . ALA A 1 172 ? 9.676 0.546 -32.451 1.00 89.56 172 ALA A CA 1
ATOM 1418 C C . ALA A 1 172 ? 10.267 1.953 -32.676 1.00 89.56 172 ALA A C 1
ATOM 1420 O O . ALA A 1 172 ? 10.224 2.465 -33.799 1.00 89.56 172 ALA A O 1
ATOM 1421 N N . SER A 1 173 ? 10.820 2.589 -31.637 1.00 87.94 173 SER A N 1
ATOM 1422 C CA . SER A 1 173 ? 11.433 3.912 -31.742 1.00 87.94 173 SER A CA 1
ATOM 1423 C C . SER A 1 173 ? 12.760 3.855 -32.514 1.00 87.94 173 SER A C 1
ATOM 1425 O O . SER A 1 173 ? 13.626 3.039 -32.196 1.00 87.94 173 SER A O 1
ATOM 1427 N N . PRO A 1 174 ? 13.015 4.778 -33.463 1.00 81.56 174 PRO A N 1
ATOM 1428 C CA . PRO A 1 174 ? 14.312 4.891 -34.138 1.00 81.56 174 PRO A CA 1
ATOM 1429 C C . PRO A 1 174 ? 15.490 5.189 -33.197 1.00 81.56 174 PRO A C 1
ATOM 1431 O O . PRO A 1 174 ? 16.642 5.046 -33.598 1.00 81.56 174 PRO A O 1
ATOM 1434 N N . GLN A 1 175 ? 15.204 5.647 -31.973 1.00 83.44 175 GLN A N 1
ATOM 1435 C CA . GLN A 1 175 ? 16.188 5.986 -30.941 1.00 83.44 175 GLN A CA 1
ATOM 1436 C C . GLN A 1 175 ? 16.325 4.894 -29.867 1.00 83.44 175 GLN A C 1
ATOM 1438 O O . GLN A 1 175 ? 16.937 5.142 -28.834 1.00 83.44 175 GLN A O 1
ATOM 1443 N N . ALA A 1 176 ? 15.739 3.711 -30.078 1.00 83.25 176 ALA A N 1
ATOM 1444 C CA . ALA A 1 176 ? 15.763 2.628 -29.103 1.00 83.25 176 ALA A CA 1
ATOM 1445 C C . ALA A 1 176 ? 17.199 2.256 -28.701 1.00 83.25 176 ALA A C 1
ATOM 1447 O O . ALA A 1 176 ? 18.015 1.916 -29.561 1.00 83.25 176 ALA A O 1
ATOM 1448 N N . ASP A 1 177 ? 17.488 2.257 -27.397 1.00 86.44 177 ASP A N 1
ATOM 1449 C CA . ASP A 1 177 ? 18.723 1.693 -26.854 1.00 86.44 177 ASP A CA 1
ATOM 1450 C C . ASP A 1 177 ? 18.502 0.213 -26.478 1.00 86.44 177 ASP A C 1
ATOM 1452 O O . ASP A 1 177 ? 17.774 -0.092 -25.524 1.00 86.44 177 ASP A O 1
ATOM 1456 N N . PRO A 1 178 ? 19.154 -0.745 -27.169 1.00 86.56 178 PRO A N 1
ATOM 1457 C CA . PRO A 1 178 ? 19.066 -2.163 -26.830 1.00 86.56 178 PRO A CA 1
ATOM 1458 C C . PRO A 1 178 ? 19.510 -2.489 -25.398 1.00 86.56 178 PRO A C 1
ATOM 1460 O O . PRO A 1 178 ? 19.090 -3.508 -24.843 1.00 86.56 178 PRO A O 1
ATOM 1463 N N . ARG A 1 179 ? 20.370 -1.660 -24.788 1.00 86.31 179 ARG A N 1
ATOM 1464 C CA . ARG A 1 179 ? 20.790 -1.838 -23.391 1.00 86.31 179 ARG A CA 1
ATOM 1465 C C . ARG A 1 179 ? 19.643 -1.544 -22.437 1.00 86.31 179 ARG A C 1
ATOM 1467 O O . ARG A 1 179 ? 19.373 -2.381 -21.582 1.00 86.31 179 ARG A O 1
ATOM 1474 N N . GLN A 1 180 ? 18.940 -0.431 -22.634 1.00 84.25 180 GLN A N 1
ATOM 1475 C CA . GLN A 1 180 ? 17.769 -0.059 -21.839 1.00 84.25 180 GLN A CA 1
ATOM 1476 C C . GLN A 1 180 ? 16.685 -1.144 -21.914 1.00 84.25 180 GLN A C 1
ATOM 1478 O O . GLN A 1 180 ? 16.205 -1.610 -20.885 1.00 84.25 180 GLN A O 1
ATOM 1483 N N . ILE A 1 181 ? 16.385 -1.650 -23.117 1.00 86.62 181 ILE A N 1
ATOM 1484 C CA . ILE A 1 181 ? 15.435 -2.762 -23.314 1.00 86.62 181 ILE A CA 1
ATOM 1485 C C . ILE A 1 181 ? 15.856 -4.005 -22.519 1.00 86.62 181 ILE A C 1
ATOM 1487 O O . ILE A 1 181 ? 15.021 -4.668 -21.903 1.00 86.62 181 ILE A O 1
ATOM 1491 N N . ARG A 1 182 ? 17.153 -4.341 -22.512 1.00 86.69 182 ARG A N 1
ATOM 1492 C CA . ARG A 1 182 ? 17.666 -5.488 -21.753 1.00 86.69 182 ARG A CA 1
ATOM 1493 C C . ARG A 1 182 ? 17.547 -5.278 -20.243 1.00 86.69 182 ARG A C 1
ATOM 1495 O O . ARG A 1 182 ? 17.223 -6.240 -19.547 1.00 86.69 182 ARG A O 1
ATOM 1502 N N . ILE A 1 183 ? 17.805 -4.067 -19.750 1.00 86.75 183 ILE A N 1
ATOM 1503 C CA . ILE A 1 183 ? 17.669 -3.723 -18.328 1.00 86.75 183 ILE A CA 1
ATOM 1504 C C . ILE A 1 183 ? 16.203 -3.860 -17.905 1.00 86.75 183 ILE A C 1
ATOM 1506 O O . ILE A 1 183 ? 15.927 -4.626 -16.989 1.00 86.75 183 ILE A O 1
ATOM 1510 N N . ILE A 1 184 ? 15.266 -3.256 -18.645 1.00 87.06 184 ILE A N 1
ATOM 1511 C CA . ILE A 1 184 ? 13.819 -3.367 -18.383 1.00 87.06 184 ILE A CA 1
ATOM 1512 C C . ILE A 1 184 ? 13.378 -4.835 -18.373 1.00 87.06 184 ILE A C 1
ATOM 1514 O O . ILE A 1 184 ? 12.725 -5.285 -17.434 1.00 87.06 184 ILE A O 1
ATOM 1518 N N . LYS A 1 185 ? 13.779 -5.625 -19.381 1.00 86.56 185 LYS A N 1
ATOM 1519 C CA . LYS A 1 185 ? 13.458 -7.060 -19.412 1.00 86.56 185 LYS A CA 1
ATOM 1520 C C . LYS A 1 185 ? 13.992 -7.804 -18.186 1.00 86.56 185 LYS A C 1
ATOM 1522 O O . LYS A 1 185 ? 13.329 -8.710 -17.696 1.00 86.56 185 LYS A O 1
ATOM 1527 N N . THR A 1 186 ? 15.172 -7.431 -17.699 1.00 86.50 186 THR A N 1
ATOM 1528 C CA . THR A 1 186 ? 15.787 -8.067 -16.527 1.00 86.50 186 THR A CA 1
ATOM 1529 C C . THR A 1 186 ? 15.060 -7.675 -15.242 1.00 86.50 186 THR A C 1
ATOM 1531 O O . THR A 1 186 ? 14.698 -8.565 -14.481 1.00 86.50 186 THR A O 1
ATOM 1534 N N . ALA A 1 187 ? 14.785 -6.383 -15.039 1.00 83.31 187 ALA A N 1
ATOM 1535 C CA . ALA A 1 187 ? 14.105 -5.866 -13.849 1.00 83.31 187 ALA A CA 1
ATOM 1536 C C . ALA A 1 187 ? 12.706 -6.481 -13.670 1.00 83.31 187 ALA A C 1
ATOM 1538 O O . ALA A 1 187 ? 12.335 -6.904 -12.580 1.00 83.31 187 ALA A O 1
ATOM 1539 N N . PHE A 1 188 ? 11.959 -6.637 -14.767 1.00 84.00 188 PHE A N 1
ATOM 1540 C CA . PHE A 1 188 ? 10.589 -7.164 -14.740 1.00 84.00 188 PHE A CA 1
ATOM 1541 C C . PHE A 1 188 ? 10.480 -8.663 -15.085 1.00 84.00 188 PHE A C 1
ATOM 1543 O O . PHE A 1 188 ? 9.382 -9.155 -15.350 1.00 84.00 188 PHE A O 1
ATOM 1550 N N . LEU A 1 189 ? 11.601 -9.399 -15.104 1.00 83.50 189 LEU A N 1
ATOM 1551 C CA . LEU A 1 189 ? 11.683 -10.826 -15.469 1.00 83.50 189 LEU A CA 1
ATOM 1552 C C . LEU A 1 189 ? 10.940 -11.202 -16.765 1.00 83.50 189 LEU A C 1
ATOM 1554 O O . LEU A 1 189 ? 10.287 -12.247 -16.878 1.00 83.50 189 LEU A O 1
ATOM 1558 N N . ILE A 1 190 ? 11.055 -10.358 -17.781 1.00 80.25 190 ILE A N 1
ATOM 1559 C CA . ILE A 1 190 ? 10.469 -10.614 -19.090 1.00 80.25 190 ILE A CA 1
ATOM 1560 C C . ILE A 1 190 ? 11.427 -11.494 -19.902 1.00 80.25 190 ILE A C 1
ATOM 1562 O O . ILE A 1 190 ? 12.595 -11.132 -20.072 1.00 80.25 190 ILE A O 1
ATOM 1566 N N . PRO A 1 191 ? 10.959 -12.638 -20.439 1.00 72.00 191 PRO A N 1
ATOM 1567 C CA . PRO A 1 191 ? 11.798 -13.506 -21.253 1.00 72.00 191 PRO A CA 1
ATOM 1568 C C . PRO A 1 191 ? 12.350 -12.780 -22.490 1.00 72.00 191 PRO A C 1
ATOM 1570 O O . PRO A 1 191 ? 11.710 -11.888 -23.053 1.00 72.00 191 PRO A O 1
ATOM 1573 N N . HIS A 1 192 ? 13.570 -13.163 -22.880 1.00 58.44 192 HIS A N 1
ATOM 1574 C CA . HIS A 1 192 ? 14.296 -12.565 -24.001 1.00 58.44 192 HIS A CA 1
ATOM 1575 C C . HIS A 1 192 ? 13.591 -12.752 -25.340 1.00 58.44 192 HIS A C 1
ATOM 1577 O O . HIS A 1 192 ? 13.195 -13.894 -25.654 1.00 58.44 192 HIS A O 1
#

Nearest PDB structures (foldseek):
  7udo-assembly1_A  TM=4.288E-01  e=4.600E+00  synthetic construct
  4ci6-assembly1_B  TM=1.984E-01  e=5.538E+00  Yersinia enterocolitica

Solvent-accessible surface area (backbone atoms only — not comparable to full-atom values): 11217 Å² total; per-residue (Å²): 133,81,91,74,77,69,51,67,34,60,52,40,49,50,45,57,76,74,45,98,66,57,70,70,57,42,54,53,39,52,51,39,34,74,50,51,88,75,60,93,50,80,86,46,50,64,58,50,53,51,51,54,49,48,54,52,51,54,65,73,73,45,78,68,50,60,55,58,50,53,53,51,52,51,53,46,53,59,57,48,46,70,81,74,48,79,53,71,67,52,53,48,54,51,50,51,50,32,60,74,74,63,63,48,75,41,46,44,60,73,78,38,42,66,64,51,42,56,51,48,52,54,54,54,49,48,51,60,71,73,67,64,87,42,75,69,49,57,51,48,52,52,50,53,34,54,79,52,24,44,52,70,69,54,48,47,66,62,45,43,66,57,52,51,55,51,48,54,55,46,67,70,38,98,80,51,53,72,64,57,55,51,49,54,29,58,79,63,72,46,84,131

Secondary structure (DSSP, 8-state):
--TT---HHHHHHHHHHHS---HHHHHHHHHHHHH-SS-S-GGGHHHHHHHHHHHHHHHHH-THHHHHHHHHHHHHHHHHGGGS---HHHHHHHHHHHHHHT--TTHHHHHSHHHHHHHHHHHHHHHHHH----HHHHHHHHHHHHHTT--HHHHHHHHHHHHHHHHHHHHHSTT--HHHHHHHHHHTT---

Sequence (192 aa):
MNADSYSMSDVLSQYVATHQVSEELANILVELATNGIPPENPQELISRIKLLNRIKLWRETDYNHQSQVLDMVLYYIRTCIRDHELSQVEMDDLQDLLLLFRVREGDFYRLRRGEVVELLKMEVGRLILDGHLEEEEDFYQTQLQKVLGLSYDQYVGLTRDYVMEILEIISASPQADPRQIRIIKTAFLIPH

Foldseek 3Di:
DDPDQDDLLNLLQVCLVPDDDDPLVNVLSNVCSVQPVPRPDPVCVVVVVVSLVSLVVVLVPDPCVLVVLLVSLLSLVVRCCPVPDHDPNSLVSLVSSCVSNVPAQCNCCVNVVPSLLVVLLVSLVVCLVVLDPDPVVLVSLVSSCVSSSYDPCSSLVSCVVSLVVVLVVLVPDPPRDPVSSVSSCVSSVPDD

Mean predicted aligned error: 6.18 Å

pLDDT: mean 86.35, std 10.67, range [32.72, 96.75]

Organism: NCBI:txid1204385